Protein AF-A0A521RIY7-F1 (afdb_monomer)

Nearest PDB structures (foldseek):
  6xkw-assembly1_p  TM=9.172E-01  e=1.923E-13  Rhodobacter capsulatus SB 1003
  3mk7-assembly3_I  TM=8.767E-01  e=1.568E-10  Stutzerimonas stutzeri
  8smr-assembly1_G  TM=8.499E-01  e=2.476E-10  Pseudomonas aeruginosa
  8snh-assembly1_G  TM=8.842E-01  e=1.236E-08  Pseudomonas aeruginosa

Structure (mmCIF, N/CA/C/O backbone):
data_AF-A0A521RIY7-F1
#
_entry.id   AF-A0A521RIY7-F1
#
loop_
_atom_site.group_PDB
_atom_site.id
_atom_site.type_symbol
_atom_site.label_atom_id
_atom_site.label_alt_id
_atom_site.label_comp_id
_atom_site.label_asym_id
_atom_site.label_entity_id
_atom_site.label_seq_id
_atom_site.pdbx_PDB_ins_code
_atom_site.Cartn_x
_atom_site.Cartn_y
_atom_site.Cartn_z
_atom_site.occupancy
_atom_site.B_iso_or_equiv
_atom_site.auth_seq_id
_atom_site.auth_comp_id
_atom_site.auth_asym_id
_atom_site.auth_atom_id
_atom_site.pdbx_PDB_model_num
ATOM 1 N N . MET A 1 1 ? 18.247 13.411 33.455 1.00 39.56 1 MET A N 1
ATOM 2 C CA . MET A 1 1 ? 19.660 13.661 33.102 1.00 39.56 1 MET A CA 1
ATOM 3 C C . MET A 1 1 ? 19.674 14.095 31.647 1.00 39.56 1 MET A C 1
ATOM 5 O O . MET A 1 1 ? 19.693 13.247 30.772 1.00 39.56 1 MET A O 1
ATOM 9 N N . ASN A 1 2 ? 19.540 15.401 31.411 1.00 32.69 2 ASN A N 1
ATOM 10 C CA . ASN A 1 2 ? 19.497 16.008 30.080 1.00 32.69 2 ASN A CA 1
ATOM 11 C C . ASN A 1 2 ? 20.730 16.898 29.933 1.00 32.69 2 ASN A C 1
ATOM 13 O O . ASN A 1 2 ? 20.897 17.835 30.714 1.00 32.69 2 ASN A O 1
ATOM 17 N N . SER A 1 3 ? 21.575 16.606 28.950 1.00 38.56 3 SER A N 1
ATOM 18 C CA . SER A 1 3 ? 22.669 17.487 28.532 1.00 38.56 3 SER A CA 1
ATOM 19 C C . SER A 1 3 ? 22.175 18.404 27.408 1.00 38.56 3 SER A C 1
ATOM 21 O O . SER A 1 3 ? 21.634 17.886 26.430 1.00 38.56 3 SER A O 1
ATOM 23 N N . PRO A 1 4 ? 22.358 19.734 27.488 1.00 46.03 4 PRO A N 1
ATOM 24 C CA . PRO A 1 4 ? 22.095 20.627 26.370 1.00 46.03 4 PRO A CA 1
ATOM 25 C C . PRO A 1 4 ? 23.339 20.802 25.482 1.00 46.03 4 PRO A C 1
ATOM 27 O O . PRO A 1 4 ? 24.479 20.802 25.947 1.00 46.03 4 PRO A O 1
ATOM 30 N N . CYS A 1 5 ? 23.088 20.963 24.185 1.00 30.12 5 CYS A N 1
ATOM 31 C CA . CYS A 1 5 ? 24.062 21.285 23.142 1.00 30.12 5 CYS A CA 1
ATOM 32 C C . CYS A 1 5 ? 24.523 22.760 23.265 1.00 30.12 5 CYS A C 1
ATOM 34 O O . CYS A 1 5 ? 23.673 23.615 23.531 1.00 30.12 5 CYS A O 1
ATOM 36 N N . PRO A 1 6 ? 25.813 23.110 23.075 1.00 43.47 6 PRO A N 1
ATOM 37 C CA . PRO A 1 6 ? 26.276 24.487 23.228 1.00 43.47 6 PRO A CA 1
ATOM 38 C C . PRO A 1 6 ? 26.141 25.311 21.936 1.00 43.47 6 PRO A C 1
ATOM 40 O O . PRO A 1 6 ? 26.540 24.903 20.846 1.00 43.47 6 PRO A O 1
ATOM 43 N N . SER A 1 7 ? 25.616 26.524 22.096 1.00 35.25 7 SER A N 1
ATOM 44 C CA . SER A 1 7 ? 25.495 27.581 21.091 1.00 35.25 7 SER A CA 1
ATOM 45 C C . SER A 1 7 ? 26.841 28.245 20.755 1.00 35.25 7 SER A C 1
ATOM 47 O O . SER A 1 7 ? 27.652 28.538 21.631 1.00 35.25 7 SER A O 1
ATOM 49 N N . ARG A 1 8 ? 27.055 28.514 19.461 1.00 32.97 8 ARG A N 1
ATOM 50 C CA . ARG A 1 8 ? 28.270 29.103 18.873 1.00 32.97 8 ARG A CA 1
ATOM 51 C C . ARG A 1 8 ? 28.242 30.636 18.956 1.00 32.97 8 ARG A C 1
ATOM 53 O O . ARG A 1 8 ? 27.391 31.273 18.337 1.00 32.97 8 ARG A O 1
ATOM 60 N N . GLU A 1 9 ? 29.195 31.228 19.676 1.00 33.62 9 GLU A N 1
ATOM 61 C CA . GLU A 1 9 ? 29.393 32.682 19.736 1.00 33.62 9 GLU A CA 1
ATOM 62 C C . GLU A 1 9 ? 30.132 33.247 18.508 1.00 33.62 9 GLU A C 1
ATOM 64 O O . GLU A 1 9 ? 31.010 32.613 17.917 1.00 33.62 9 GLU A O 1
ATOM 69 N N . ARG A 1 10 ? 29.767 34.482 18.136 1.00 36.97 10 ARG A N 1
ATOM 70 C CA . ARG A 1 10 ? 30.367 35.291 17.064 1.00 36.97 10 ARG A CA 1
ATOM 71 C C . ARG A 1 10 ? 31.589 36.056 17.586 1.00 36.97 10 ARG A C 1
ATOM 73 O O . ARG A 1 10 ? 31.450 36.974 18.390 1.00 36.97 10 ARG A O 1
ATOM 80 N N . GLY A 1 11 ? 32.772 35.722 17.070 1.00 33.94 11 GLY A N 1
ATOM 81 C CA . GLY A 1 11 ? 34.033 36.416 17.347 1.00 33.94 11 GLY A CA 1
ATOM 82 C C . GLY A 1 11 ? 34.258 37.646 16.458 1.00 33.94 11 GLY A C 1
ATOM 83 O O . GLY A 1 11 ? 34.226 37.560 15.234 1.00 33.94 11 GLY A O 1
ATOM 84 N N . LYS A 1 12 ? 34.496 38.786 17.117 1.00 35.94 12 LYS A N 1
ATOM 85 C CA . LYS A 1 12 ? 34.888 40.106 16.591 1.00 35.94 12 LYS A CA 1
ATOM 86 C C . LYS A 1 12 ? 36.198 40.085 15.793 1.00 35.94 12 LYS A C 1
ATOM 88 O O . LYS A 1 12 ? 37.165 39.447 16.195 1.00 35.94 12 LYS A O 1
ATOM 93 N N . GLY A 1 13 ? 36.251 40.917 14.752 1.00 36.84 13 GLY A N 1
ATOM 94 C CA . GLY A 1 13 ? 37.473 41.271 14.032 1.00 36.84 13 GLY A CA 1
ATOM 95 C C . GLY A 1 13 ? 38.400 42.233 14.789 1.00 36.84 13 GLY A C 1
ATOM 96 O O . GLY A 1 13 ? 37.950 43.060 15.581 1.00 36.84 13 GLY A O 1
ATOM 97 N N . ARG A 1 14 ? 39.695 42.088 14.493 1.00 34.75 14 ARG A N 1
ATOM 98 C CA . ARG A 1 14 ? 40.878 42.974 14.614 1.00 34.75 14 ARG A CA 1
ATOM 99 C C . ARG A 1 14 ? 41.995 42.187 13.894 1.00 34.75 14 ARG A C 1
ATOM 101 O O . ARG A 1 14 ? 41.986 40.969 13.969 1.00 34.75 14 ARG A O 1
ATOM 108 N N . GLY A 1 15 ? 42.946 42.734 13.153 1.00 31.12 15 GLY A N 1
ATOM 109 C CA . GLY A 1 15 ? 43.456 44.085 13.001 1.00 31.12 15 GLY A CA 1
ATOM 110 C C . GLY A 1 15 ? 44.432 44.090 11.817 1.00 31.12 15 GLY A C 1
ATOM 111 O O . GLY A 1 15 ? 44.945 43.043 11.427 1.00 31.12 15 GLY A O 1
ATOM 112 N N . GLY A 1 16 ? 44.630 45.260 11.213 1.00 35.88 16 GLY A N 1
ATOM 113 C CA . GLY A 1 16 ? 45.563 45.442 10.108 1.00 35.88 16 GLY A CA 1
ATOM 114 C C . GLY A 1 16 ? 47.016 45.398 10.573 1.00 35.88 16 GLY A C 1
ATOM 115 O O . GLY A 1 16 ? 47.358 45.939 11.623 1.00 35.88 16 GLY A O 1
ATOM 116 N N . THR A 1 17 ? 47.866 44.798 9.748 1.00 37.84 17 THR A N 1
ATOM 117 C CA . THR A 1 17 ? 49.321 44.932 9.820 1.00 37.84 17 THR A CA 1
ATOM 118 C C . THR A 1 17 ? 49.821 45.651 8.576 1.00 37.84 17 THR A C 1
ATOM 120 O O . THR A 1 17 ? 49.470 45.317 7.445 1.00 37.84 17 THR A O 1
ATOM 123 N N . GLN A 1 18 ? 50.597 46.695 8.845 1.00 36.41 18 GLN A N 1
ATOM 124 C CA . GLN A 1 18 ? 51.244 47.607 7.914 1.00 36.41 18 GLN A CA 1
ATOM 125 C C . GLN A 1 18 ? 52.291 46.866 7.070 1.00 36.41 18 GLN A C 1
ATOM 127 O O . GLN A 1 18 ? 53.067 46.078 7.603 1.00 36.41 18 GLN A O 1
ATOM 132 N N . PHE A 1 19 ? 52.326 47.146 5.766 1.00 36.53 19 PHE A N 1
ATOM 133 C CA . PHE A 1 19 ? 53.402 46.721 4.870 1.00 36.53 19 PHE A CA 1
ATOM 134 C C . PHE A 1 19 ? 54.568 47.714 4.973 1.00 36.53 19 PHE A C 1
ATOM 136 O O . PHE A 1 19 ? 54.406 48.900 4.684 1.00 36.53 19 PHE A O 1
ATOM 143 N N . THR A 1 20 ? 55.734 47.233 5.403 1.00 43.22 20 THR A N 1
ATOM 144 C CA . THR A 1 20 ? 57.003 47.970 5.393 1.00 43.22 20 THR A CA 1
ATOM 145 C C . THR A 1 20 ? 57.684 47.871 4.023 1.00 43.22 20 THR A C 1
ATOM 147 O O . THR A 1 20 ? 57.450 46.953 3.242 1.00 43.22 20 THR A O 1
ATOM 150 N N . SER A 1 21 ? 58.514 48.866 3.717 1.00 45.06 21 SER A N 1
ATOM 151 C CA . SER A 1 21 ? 59.025 49.267 2.398 1.00 45.06 21 SER A CA 1
ATOM 152 C C . SER A 1 21 ? 60.101 48.370 1.757 1.00 45.06 21 SER A C 1
ATOM 154 O O . SER A 1 21 ? 60.998 48.881 1.091 1.00 45.06 21 SER A O 1
ATOM 156 N N . GLU A 1 22 ? 60.028 47.050 1.914 1.00 42.72 22 GLU A N 1
ATOM 157 C CA . GLU A 1 22 ? 60.959 46.098 1.268 1.00 42.72 22 GLU A CA 1
ATOM 158 C C . GLU A 1 22 ? 60.359 45.400 0.031 1.00 42.72 22 GLU A C 1
ATOM 160 O O . GLU A 1 22 ? 60.950 44.487 -0.537 1.00 42.72 22 GLU A O 1
ATOM 1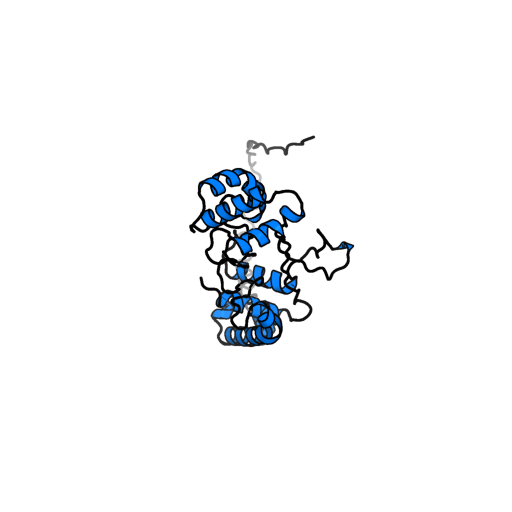65 N N . ASP A 1 23 ? 59.201 45.865 -0.445 1.00 48.09 23 ASP A N 1
ATOM 166 C CA . ASP A 1 23 ? 58.383 45.191 -1.465 1.00 48.09 23 ASP A CA 1
ATOM 167 C C . ASP A 1 23 ? 58.512 45.809 -2.878 1.00 48.09 23 ASP A C 1
ATOM 169 O O . ASP A 1 23 ? 57.539 45.956 -3.621 1.00 48.09 23 ASP A O 1
ATOM 173 N N . MET A 1 24 ? 59.718 46.256 -3.259 1.00 46.06 24 MET A N 1
ATOM 174 C CA . MET A 1 24 ? 59.908 47.042 -4.495 1.00 46.06 24 MET A CA 1
ATOM 175 C C . MET A 1 24 ? 61.016 46.573 -5.450 1.00 46.06 24 MET A C 1
ATOM 177 O O . MET A 1 24 ? 61.196 47.173 -6.511 1.00 46.06 24 MET A O 1
ATOM 181 N N . THR A 1 25 ? 61.699 45.463 -5.162 1.00 46.16 25 THR A N 1
ATOM 182 C CA . THR A 1 25 ? 62.784 44.918 -6.013 1.00 46.16 25 THR A CA 1
ATOM 183 C C . THR A 1 25 ? 62.486 43.558 -6.654 1.00 46.16 25 THR A C 1
ATOM 185 O O . THR A 1 25 ? 63.254 43.117 -7.503 1.00 46.16 25 THR A O 1
ATOM 188 N N . MET A 1 26 ? 61.337 42.933 -6.370 1.00 41.38 26 MET A N 1
ATOM 189 C CA . MET A 1 26 ? 60.912 41.654 -6.980 1.00 41.38 26 MET A CA 1
ATOM 190 C C . MET A 1 26 ? 59.769 41.784 -8.004 1.00 41.38 26 MET A C 1
ATOM 192 O O . MET A 1 26 ? 59.292 40.791 -8.544 1.00 41.38 26 MET A O 1
ATOM 196 N N . ARG A 1 27 ? 59.340 43.010 -8.335 1.00 44.25 27 ARG A N 1
ATOM 197 C CA . ARG A 1 27 ? 58.264 43.273 -9.318 1.00 44.25 27 ARG A CA 1
ATOM 198 C C . ARG A 1 27 ? 58.743 43.607 -10.737 1.00 44.25 27 ARG A C 1
ATOM 200 O O . ARG A 1 27 ? 57.914 43.815 -11.616 1.00 44.25 27 ARG A O 1
ATOM 207 N N . ARG A 1 28 ? 60.058 43.660 -10.986 1.00 44.91 28 ARG A N 1
ATOM 208 C CA . ARG A 1 28 ? 60.633 44.046 -12.296 1.00 44.91 28 ARG A CA 1
ATOM 209 C C . ARG A 1 28 ? 61.329 42.926 -13.078 1.00 44.91 28 ARG A C 1
ATOM 211 O O . ARG A 1 28 ? 61.808 43.187 -14.173 1.00 44.91 28 ARG A O 1
ATOM 218 N N . LEU A 1 29 ? 61.338 41.693 -12.570 1.00 37.97 29 LEU A N 1
ATOM 219 C CA . LEU A 1 29 ? 61.905 40.527 -13.273 1.00 37.97 29 LEU A CA 1
ATOM 220 C C . LEU A 1 29 ? 60.850 39.545 -13.817 1.00 37.97 29 LEU A C 1
ATOM 222 O O . LEU A 1 29 ? 61.207 38.569 -14.464 1.00 37.97 29 LEU A O 1
ATOM 226 N N . TYR A 1 30 ? 59.557 39.826 -13.627 1.00 39.50 30 TYR A N 1
ATOM 227 C CA . TYR A 1 30 ? 58.447 38.960 -14.059 1.00 39.50 30 TYR A CA 1
ATOM 228 C C . TYR A 1 30 ? 57.669 39.483 -15.282 1.00 39.50 30 TYR A C 1
ATOM 230 O O . TYR A 1 30 ? 56.548 39.051 -15.529 1.00 39.50 30 TYR A O 1
ATOM 238 N N . THR A 1 31 ? 58.231 40.413 -16.062 1.00 45.38 31 THR A N 1
ATOM 239 C CA . THR A 1 31 ? 57.510 41.075 -17.172 1.00 45.38 31 THR A CA 1
ATOM 240 C C . THR A 1 31 ? 58.032 40.786 -18.580 1.00 45.38 31 THR A C 1
ATOM 242 O O . THR A 1 31 ? 57.536 41.394 -19.524 1.00 45.38 31 THR A O 1
ATOM 245 N N . THR A 1 32 ? 58.974 39.855 -18.783 1.00 47.00 32 THR A N 1
ATOM 246 C CA . THR A 1 32 ? 59.519 39.602 -20.139 1.00 47.00 32 THR A CA 1
ATOM 247 C C . THR A 1 32 ? 59.805 38.149 -20.521 1.00 47.00 32 THR A C 1
ATOM 249 O O . THR A 1 32 ? 60.324 37.930 -21.612 1.00 47.00 32 THR A O 1
ATOM 252 N N . LEU A 1 33 ? 59.411 37.139 -19.739 1.00 48.16 33 LEU A N 1
ATOM 253 C CA . LEU A 1 33 ? 59.556 35.738 -20.156 1.00 48.16 33 LEU A CA 1
ATOM 254 C C . LEU A 1 33 ? 58.228 34.976 -20.029 1.00 48.16 33 LEU A C 1
ATOM 256 O O . LEU A 1 33 ? 57.629 34.933 -18.962 1.00 48.16 33 LEU A O 1
ATOM 260 N N . ASN A 1 34 ? 57.826 34.337 -21.133 1.00 48.31 34 ASN A N 1
ATOM 261 C CA . ASN A 1 34 ? 56.770 33.318 -21.271 1.00 48.31 34 ASN A CA 1
ATOM 262 C C . ASN A 1 34 ? 55.347 33.723 -21.700 1.00 48.31 34 ASN A C 1
ATOM 264 O O . ASN A 1 34 ? 54.405 32.966 -21.484 1.00 48.31 34 ASN A O 1
ATOM 268 N N . ALA A 1 35 ? 55.194 34.774 -22.511 1.00 50.03 35 ALA A N 1
ATOM 269 C CA . ALA A 1 35 ? 53.989 34.944 -23.346 1.00 50.03 35 ALA A CA 1
ATOM 270 C C . ALA A 1 35 ? 53.921 33.981 -24.564 1.00 50.03 35 ALA A C 1
ATOM 272 O O . ALA A 1 35 ? 52.982 34.042 -25.351 1.00 50.03 35 ALA A O 1
ATOM 273 N N . ARG A 1 36 ? 54.903 33.082 -24.744 1.00 48.97 36 ARG A N 1
ATOM 274 C CA . ARG A 1 36 ? 54.939 32.093 -25.844 1.00 48.97 36 ARG A CA 1
ATOM 275 C C . ARG A 1 36 ? 54.827 30.627 -25.415 1.00 48.97 36 ARG A C 1
ATOM 277 O O . ARG A 1 36 ? 54.714 29.774 -26.284 1.00 48.97 36 ARG A O 1
ATOM 284 N N . PHE A 1 37 ? 54.786 30.331 -24.114 1.00 46.28 37 PHE A N 1
ATOM 285 C CA . PHE A 1 37 ? 54.629 28.955 -23.614 1.00 46.28 37 PHE A CA 1
ATOM 286 C C . PHE A 1 37 ? 53.247 28.650 -23.018 1.00 46.28 37 PHE A C 1
ATOM 288 O O . PHE A 1 37 ? 52.923 27.484 -22.825 1.00 46.28 37 PHE A O 1
ATOM 295 N N . LEU A 1 38 ? 52.391 29.655 -22.797 1.00 46.28 38 LEU A N 1
ATOM 296 C CA . LEU A 1 38 ? 51.042 29.435 -22.254 1.00 46.28 38 LEU A CA 1
ATOM 297 C C . LEU A 1 38 ? 49.964 29.099 -23.302 1.00 46.28 38 LEU A C 1
ATOM 299 O O . LEU A 1 38 ? 48.852 28.751 -22.925 1.00 46.28 38 LEU A O 1
ATOM 303 N N . CYS A 1 39 ? 50.268 29.169 -24.603 1.00 43.84 39 CYS A N 1
ATOM 304 C CA . CYS A 1 39 ? 49.273 28.932 -25.661 1.00 43.84 39 CYS A CA 1
ATOM 305 C C . CYS A 1 39 ? 49.310 27.509 -26.257 1.00 43.84 39 CYS A C 1
ATOM 307 O O . CYS A 1 39 ? 48.475 27.172 -27.088 1.00 43.84 39 CYS A O 1
ATOM 309 N N . ALA A 1 40 ? 50.257 26.657 -25.848 1.00 43.22 40 ALA A N 1
ATOM 310 C CA . ALA A 1 40 ? 50.418 25.312 -26.416 1.00 43.22 40 ALA A CA 1
ATOM 311 C C . ALA A 1 40 ? 49.828 24.180 -25.551 1.00 43.22 40 ALA A C 1
ATOM 313 O O . ALA A 1 40 ? 49.735 23.051 -26.021 1.00 43.22 40 ALA A O 1
ATOM 314 N N . CYS A 1 41 ? 49.392 24.463 -24.317 1.00 44.66 41 CYS A N 1
ATOM 315 C CA . CYS A 1 41 ? 48.829 23.438 -23.425 1.00 44.66 41 CYS A CA 1
ATOM 316 C C . CYS A 1 41 ? 47.291 23.412 -23.391 1.00 44.66 41 CYS A C 1
ATOM 318 O O . CYS A 1 41 ? 46.725 22.401 -22.990 1.00 44.66 41 CYS A O 1
ATOM 320 N N . LEU A 1 42 ? 46.600 24.471 -23.841 1.00 44.69 42 LEU A N 1
ATOM 321 C CA . LEU A 1 42 ? 45.127 24.487 -23.882 1.00 44.69 42 LEU A CA 1
ATOM 322 C C . LEU A 1 42 ? 44.528 23.791 -25.116 1.00 44.69 42 LEU A C 1
ATOM 324 O O . LEU A 1 42 ? 43.337 23.503 -25.126 1.00 44.69 42 LEU A O 1
ATOM 328 N N . SER A 1 43 ? 45.335 23.478 -26.131 1.00 48.72 43 SER A N 1
ATOM 329 C CA . SER A 1 43 ? 44.847 22.869 -27.378 1.00 48.72 43 SER A CA 1
ATOM 330 C C . SER A 1 43 ? 44.972 21.343 -27.408 1.00 48.72 43 SER A C 1
ATOM 332 O O . SER A 1 43 ? 44.367 20.705 -28.263 1.00 48.72 43 SER A O 1
ATOM 334 N N . LEU A 1 44 ? 45.746 20.742 -26.494 1.00 46.03 44 LEU A N 1
ATOM 335 C CA . LEU A 1 44 ? 46.003 19.294 -26.494 1.00 46.03 44 LEU A CA 1
ATOM 336 C C . LEU A 1 44 ? 45.108 18.508 -25.520 1.00 46.03 44 LEU A C 1
ATOM 338 O O . LEU A 1 44 ? 44.998 17.293 -25.642 1.00 46.03 44 LEU A O 1
ATOM 342 N N . ALA A 1 45 ? 44.412 19.184 -24.599 1.00 47.09 45 ALA A N 1
ATOM 343 C CA . ALA A 1 45 ? 43.457 18.542 -23.691 1.00 47.09 45 ALA A CA 1
ATOM 344 C C . ALA A 1 45 ? 42.120 18.162 -24.369 1.00 47.09 45 ALA A C 1
ATOM 346 O O . ALA A 1 45 ? 41.395 17.324 -23.845 1.00 47.09 45 ALA A O 1
ATOM 347 N N . CYS A 1 46 ? 41.811 18.721 -25.549 1.00 46.44 46 CYS A N 1
ATOM 348 C CA . CYS A 1 46 ? 40.620 18.370 -26.342 1.00 46.44 46 CYS A CA 1
ATOM 349 C C . CYS A 1 46 ? 40.841 17.222 -27.347 1.00 46.44 46 CYS A C 1
ATOM 351 O O . CYS A 1 46 ? 39.911 16.871 -28.066 1.00 46.44 46 CYS A O 1
ATOM 353 N N . LEU A 1 47 ? 42.053 16.658 -27.435 1.00 50.91 47 LEU A N 1
ATOM 354 C CA . LEU A 1 47 ? 42.391 15.570 -28.370 1.00 50.91 47 LEU A CA 1
ATOM 355 C C . LEU A 1 47 ? 42.581 14.214 -27.686 1.00 50.91 47 LEU A C 1
ATOM 357 O O . LEU A 1 47 ? 42.887 13.228 -28.356 1.00 50.91 47 LEU A O 1
ATOM 361 N N . LEU A 1 48 ? 42.370 14.135 -26.371 1.00 52.66 48 LEU A N 1
ATOM 362 C CA . LEU A 1 48 ? 42.078 12.842 -25.774 1.00 52.66 48 LEU A CA 1
ATOM 363 C C . LEU A 1 48 ? 40.745 12.392 -26.377 1.00 52.66 48 LEU A C 1
ATOM 365 O O . LEU A 1 48 ? 39.787 13.169 -26.306 1.00 52.66 48 LEU A O 1
ATOM 369 N N . PRO A 1 49 ? 40.649 11.193 -26.986 1.00 47.75 49 PRO A N 1
ATOM 370 C CA . PRO A 1 49 ? 39.341 10.637 -27.253 1.00 47.75 49 PRO A CA 1
ATOM 371 C C . PRO A 1 49 ? 38.642 10.651 -25.901 1.00 47.75 49 PRO A C 1
ATOM 373 O O . PRO A 1 49 ? 39.112 10.021 -24.951 1.00 47.75 49 PRO A O 1
ATOM 376 N N . GLN A 1 50 ? 37.559 11.424 -25.789 1.00 54.66 50 GLN A N 1
ATOM 377 C CA . GLN A 1 50 ? 36.552 11.093 -24.803 1.00 54.66 50 GLN A CA 1
ATOM 378 C C . GLN A 1 50 ? 36.300 9.623 -25.083 1.00 54.66 50 GLN A C 1
ATOM 380 O O . GLN A 1 50 ? 35.867 9.274 -26.184 1.00 54.66 50 GLN A O 1
ATOM 385 N N . SER A 1 51 ? 36.713 8.751 -24.170 1.00 49.12 51 SER A N 1
ATOM 386 C CA . SER A 1 51 ? 36.216 7.397 -24.156 1.00 49.12 51 SER A CA 1
ATOM 387 C C . SER A 1 51 ? 34.715 7.584 -24.038 1.00 49.12 51 SER A C 1
ATOM 389 O O . SER A 1 51 ? 34.187 7.816 -22.954 1.00 49.12 51 SER A O 1
ATOM 391 N N . ALA A 1 52 ? 34.045 7.614 -25.189 1.00 52.38 52 ALA A N 1
ATOM 392 C CA . ALA A 1 52 ? 32.637 7.367 -25.283 1.00 52.38 52 ALA A CA 1
ATOM 393 C C . ALA A 1 52 ? 32.521 5.997 -24.635 1.00 52.38 52 ALA A C 1
ATOM 395 O O . ALA A 1 52 ? 32.885 4.990 -25.241 1.00 52.38 52 ALA A O 1
ATOM 396 N N . TYR A 1 53 ? 32.159 5.972 -23.351 1.00 57.88 53 TYR A N 1
ATOM 397 C CA . TYR A 1 53 ? 31.554 4.793 -22.774 1.00 57.88 53 TYR A CA 1
ATOM 398 C C . TYR A 1 53 ? 30.469 4.446 -23.781 1.00 57.88 53 TYR A C 1
ATOM 400 O O . TYR A 1 53 ? 29.559 5.252 -23.988 1.00 57.88 53 TYR A O 1
ATOM 408 N N . ALA A 1 54 ? 30.684 3.373 -24.547 1.00 59.25 54 ALA A N 1
ATOM 409 C CA . ALA A 1 54 ? 29.730 2.957 -25.553 1.00 59.25 54 ALA A CA 1
ATOM 410 C C . ALA A 1 54 ? 28.393 2.878 -24.823 1.00 59.25 54 ALA A C 1
ATOM 412 O O . ALA A 1 54 ? 28.311 2.209 -23.792 1.00 59.25 54 ALA A O 1
ATOM 413 N N . ALA A 1 55 ? 27.414 3.670 -25.266 1.00 69.38 55 ALA A N 1
ATOM 414 C CA . ALA A 1 55 ? 26.110 3.672 -24.630 1.00 69.38 55 ALA A CA 1
ATOM 415 C C . ALA A 1 55 ? 25.613 2.227 -24.653 1.00 69.38 55 ALA A C 1
ATOM 417 O O . ALA A 1 55 ? 25.561 1.626 -25.729 1.00 69.38 55 ALA A O 1
ATOM 418 N N . ASP A 1 56 ? 25.352 1.663 -23.474 1.00 78.06 56 ASP A N 1
ATOM 419 C CA . ASP A 1 56 ? 24.897 0.284 -23.370 1.00 78.06 56 ASP A CA 1
ATOM 420 C C . ASP A 1 56 ? 23.629 0.130 -24.215 1.00 78.06 56 ASP A C 1
ATOM 422 O O . ASP A 1 56 ? 22.713 0.951 -24.114 1.00 78.06 56 ASP A O 1
ATOM 426 N N . THR A 1 57 ? 23.608 -0.857 -25.110 1.00 87.38 57 THR A N 1
ATOM 427 C CA . THR A 1 57 ? 22.465 -1.118 -25.988 1.00 87.38 57 THR A CA 1
ATOM 428 C C . THR A 1 57 ? 21.450 -2.056 -25.348 1.00 87.38 57 THR A C 1
ATOM 430 O O . THR A 1 57 ? 20.332 -2.151 -25.853 1.00 87.38 57 THR A O 1
ATOM 433 N N . ASP A 1 58 ? 21.814 -2.746 -24.266 1.00 93.62 58 ASP A N 1
ATOM 434 C CA . ASP A 1 58 ? 20.929 -3.660 -23.558 1.00 93.62 58 ASP A CA 1
ATOM 435 C C . ASP A 1 58 ? 19.833 -2.867 -22.819 1.00 93.62 58 ASP A C 1
ATOM 437 O O . ASP A 1 58 ? 20.134 -2.096 -21.898 1.00 93.62 58 ASP A O 1
ATOM 441 N N . PRO A 1 59 ? 18.546 -3.025 -23.183 1.00 94.62 59 PRO A N 1
ATOM 442 C CA . PRO A 1 59 ? 17.460 -2.320 -22.512 1.00 94.62 59 PRO A CA 1
ATOM 443 C C . PRO A 1 59 ? 17.387 -2.624 -21.006 1.00 94.62 59 PRO A C 1
ATOM 445 O O . PRO A 1 59 ? 17.004 -1.733 -20.245 1.00 94.62 59 PRO A O 1
ATOM 448 N N . ALA A 1 60 ? 17.815 -3.812 -20.561 1.00 95.19 60 ALA A N 1
ATOM 449 C CA . ALA A 1 60 ? 17.843 -4.176 -19.147 1.00 95.19 60 ALA A CA 1
ATOM 450 C C . ALA A 1 60 ? 18.872 -3.351 -18.359 1.00 95.19 60 ALA A C 1
ATOM 452 O O . ALA A 1 60 ? 18.603 -2.935 -17.236 1.00 95.19 60 ALA A O 1
ATOM 453 N N . VAL A 1 61 ? 20.027 -3.028 -18.946 1.00 95.44 61 VAL A N 1
ATOM 454 C CA . VAL A 1 61 ? 21.014 -2.149 -18.293 1.00 95.44 61 VAL A CA 1
ATOM 455 C C . VAL A 1 61 ? 20.596 -0.684 -18.397 1.00 95.44 61 VAL A C 1
ATOM 457 O O . VAL A 1 61 ? 20.744 0.093 -17.449 1.00 95.44 61 VAL A O 1
ATOM 460 N N . ARG A 1 62 ? 20.031 -0.285 -19.538 1.00 95.94 62 ARG A N 1
ATOM 461 C CA . ARG A 1 62 ? 19.570 1.089 -19.761 1.00 95.94 62 ARG A CA 1
ATOM 462 C C . ARG A 1 62 ? 18.445 1.484 -18.804 1.00 95.94 62 ARG A C 1
ATOM 464 O O . ARG A 1 62 ? 18.493 2.588 -18.266 1.00 95.94 62 ARG A O 1
ATOM 471 N N . VAL A 1 63 ? 17.472 0.600 -18.544 1.00 96.56 63 VAL A N 1
ATOM 472 C CA . VAL A 1 63 ? 16.341 0.904 -17.644 1.00 96.56 63 VAL A CA 1
ATOM 473 C C . VAL A 1 63 ? 16.799 1.162 -16.206 1.00 96.56 63 VAL A C 1
ATOM 475 O O . VAL A 1 63 ? 16.233 2.013 -15.523 1.00 96.56 63 VAL A O 1
ATOM 478 N N . LEU A 1 64 ? 17.859 0.483 -15.755 1.00 95.88 64 LEU A N 1
ATOM 479 C CA . LEU A 1 64 ? 18.410 0.649 -14.407 1.00 95.88 64 LEU A CA 1
ATOM 480 C C . LEU A 1 64 ? 18.998 2.045 -14.178 1.00 95.88 64 LEU A C 1
ATOM 482 O O . LEU A 1 64 ? 18.989 2.538 -13.053 1.00 95.88 64 LEU A O 1
ATOM 486 N N . ASN A 1 65 ? 19.486 2.679 -15.244 1.00 94.12 65 ASN A N 1
ATOM 487 C CA . ASN A 1 65 ? 20.160 3.974 -15.191 1.00 94.12 65 ASN A CA 1
ATOM 488 C C . ASN A 1 65 ? 19.267 5.144 -15.637 1.00 94.12 65 ASN A C 1
ATOM 490 O O . ASN A 1 65 ? 19.685 6.299 -15.559 1.00 94.12 65 ASN A O 1
ATOM 494 N N . ALA A 1 66 ? 18.055 4.866 -16.121 1.00 95.62 66 ALA A N 1
ATOM 495 C CA . ALA A 1 66 ? 17.142 5.871 -16.647 1.00 95.62 66 ALA A CA 1
ATOM 496 C C . ALA A 1 66 ? 16.154 6.372 -15.578 1.00 95.62 66 ALA A C 1
ATOM 498 O O . ALA A 1 66 ? 15.665 5.610 -14.736 1.00 95.62 66 ALA A O 1
ATOM 499 N N . SER A 1 67 ? 15.826 7.667 -15.629 1.00 95.31 67 SER A N 1
ATOM 500 C CA . SER A 1 67 ? 14.708 8.213 -14.853 1.00 95.31 67 SER A CA 1
ATOM 501 C C . SER A 1 67 ? 13.368 7.758 -15.454 1.00 95.31 67 SER A C 1
ATOM 503 O O . SER A 1 67 ? 13.324 7.400 -16.636 1.00 95.31 67 SER A O 1
ATOM 505 N N . PRO A 1 68 ? 12.261 7.790 -14.691 1.00 94.06 68 PRO A N 1
ATOM 506 C CA . PRO A 1 68 ? 10.935 7.484 -15.228 1.00 94.06 68 PRO A CA 1
ATOM 507 C C . PRO A 1 68 ? 10.578 8.327 -16.462 1.00 94.06 68 PRO A C 1
ATOM 509 O O . PRO A 1 68 ? 10.033 7.808 -17.431 1.00 94.06 68 PRO A O 1
ATOM 512 N N . GLU A 1 69 ? 10.961 9.605 -16.477 1.00 93.06 69 GLU A N 1
ATOM 513 C CA . GLU A 1 69 ? 10.737 10.512 -17.606 1.00 93.06 69 GLU A CA 1
ATOM 514 C C . GLU A 1 69 ? 11.581 10.123 -18.823 1.00 93.06 69 GLU A C 1
ATOM 516 O O . GLU A 1 69 ? 11.083 10.134 -19.948 1.00 93.06 69 GLU A O 1
ATOM 521 N N . ALA A 1 70 ? 12.847 9.745 -18.614 1.00 95.81 70 ALA A N 1
ATOM 522 C CA . ALA A 1 70 ? 13.719 9.283 -19.691 1.00 95.81 70 ALA A CA 1
ATOM 523 C C . ALA A 1 70 ? 13.219 7.965 -20.304 1.00 95.81 70 ALA A C 1
ATOM 525 O O . ALA A 1 70 ? 13.282 7.794 -21.519 1.00 95.81 70 ALA A O 1
ATOM 526 N N . ILE A 1 71 ? 12.681 7.060 -19.479 1.00 96.44 71 ILE A N 1
ATOM 527 C CA . ILE A 1 71 ? 12.028 5.827 -19.939 1.00 96.44 71 ILE A CA 1
ATOM 528 C C . ILE A 1 71 ? 10.787 6.163 -20.770 1.00 96.44 71 ILE A C 1
ATOM 530 O O . ILE A 1 71 ? 10.614 5.607 -21.849 1.00 96.44 71 ILE A O 1
ATOM 534 N N . ALA A 1 72 ? 9.940 7.083 -20.300 1.00 93.69 72 ALA A N 1
ATOM 535 C CA . ALA A 1 72 ? 8.731 7.489 -21.017 1.00 93.69 72 ALA A CA 1
ATOM 536 C C . ALA A 1 72 ? 9.036 8.181 -22.361 1.00 93.69 72 ALA A C 1
ATOM 538 O O . ALA A 1 72 ? 8.273 8.040 -23.315 1.00 93.69 72 ALA A O 1
ATOM 539 N N . ALA A 1 73 ? 10.152 8.910 -22.448 1.00 95.94 73 ALA A N 1
ATOM 540 C CA . ALA A 1 73 ? 10.586 9.603 -23.660 1.00 95.94 73 ALA A CA 1
ATOM 541 C C . ALA A 1 73 ? 11.259 8.688 -24.703 1.00 95.94 73 ALA A C 1
ATOM 543 O O . ALA A 1 73 ? 11.419 9.101 -25.853 1.00 95.94 73 ALA A O 1
ATOM 544 N N . ASP A 1 74 ? 11.652 7.465 -24.333 1.00 96.50 74 ASP A N 1
ATOM 545 C CA . ASP A 1 74 ? 12.279 6.487 -25.225 1.00 96.50 74 ASP A CA 1
ATOM 546 C C . ASP A 1 74 ? 11.305 5.331 -25.533 1.00 96.50 74 ASP A C 1
ATOM 548 O O . ASP A 1 74 ? 11.093 4.461 -24.683 1.00 96.50 74 ASP A O 1
ATOM 552 N N . PRO A 1 75 ? 10.747 5.248 -26.758 1.00 96.31 75 PRO A N 1
ATOM 553 C CA . PRO A 1 75 ? 9.793 4.201 -27.123 1.00 96.31 75 PRO A CA 1
ATOM 554 C C . PRO A 1 75 ? 10.320 2.770 -26.955 1.00 96.31 75 PRO A C 1
ATOM 556 O O . PRO A 1 75 ? 9.538 1.863 -26.669 1.00 96.31 75 PRO A O 1
ATOM 559 N N . ALA A 1 76 ? 11.627 2.547 -27.125 1.00 95.62 76 ALA A N 1
ATOM 560 C CA . ALA A 1 76 ? 12.217 1.225 -26.953 1.00 95.62 76 ALA A CA 1
ATOM 561 C C . ALA A 1 76 ? 12.272 0.835 -25.468 1.00 95.62 76 ALA A C 1
ATOM 563 O O . ALA A 1 76 ? 11.933 -0.298 -25.124 1.00 95.62 76 ALA A O 1
ATOM 564 N N . LEU A 1 77 ? 12.635 1.770 -24.581 1.00 97.00 77 LEU A N 1
ATOM 565 C CA . LEU A 1 77 ? 12.620 1.524 -23.133 1.00 97.00 77 LEU A CA 1
ATOM 566 C C . LEU A 1 77 ? 11.197 1.414 -22.586 1.00 97.00 77 LEU A C 1
ATOM 568 O O . LEU A 1 77 ? 10.932 0.520 -21.787 1.00 97.00 77 LEU A O 1
ATOM 572 N N . ALA A 1 78 ? 10.272 2.257 -23.046 1.00 97.25 78 ALA A N 1
ATOM 573 C CA . ALA A 1 78 ? 8.862 2.158 -22.680 1.00 97.25 78 ALA A CA 1
ATOM 574 C C . ALA A 1 78 ? 8.264 0.799 -23.089 1.00 97.25 78 ALA A C 1
ATOM 576 O O . ALA A 1 78 ? 7.559 0.169 -22.299 1.00 97.25 78 ALA A O 1
ATOM 577 N N . GLY A 1 79 ? 8.591 0.313 -24.294 1.00 97.88 79 GLY A N 1
ATOM 578 C CA . GLY A 1 79 ? 8.190 -1.013 -24.767 1.00 97.88 79 GLY A CA 1
ATOM 579 C C . GLY A 1 79 ? 8.771 -2.149 -23.923 1.00 97.88 79 GLY A C 1
ATOM 580 O O . GLY A 1 79 ? 8.028 -3.038 -23.507 1.00 97.88 79 GLY A O 1
ATOM 581 N N . PHE A 1 80 ? 10.071 -2.089 -23.611 1.00 97.75 80 PHE A N 1
ATOM 582 C CA . PHE A 1 80 ? 10.732 -3.058 -22.731 1.00 97.75 80 PHE A CA 1
ATOM 583 C C . PHE A 1 80 ? 10.100 -3.094 -21.335 1.00 97.75 80 PHE A C 1
ATOM 585 O O . PHE A 1 80 ? 9.790 -4.172 -20.826 1.00 97.75 80 PHE A O 1
ATOM 592 N N . VAL A 1 81 ? 9.872 -1.924 -20.730 1.00 98.25 81 VAL A N 1
ATOM 593 C CA . VAL A 1 81 ? 9.244 -1.805 -19.410 1.00 98.25 81 VAL A CA 1
ATOM 594 C C . VAL A 1 81 ? 7.855 -2.421 -19.413 1.00 98.25 81 VAL A C 1
ATOM 596 O O . VAL A 1 81 ? 7.569 -3.249 -18.554 1.00 98.25 81 VAL A O 1
ATOM 599 N N . LYS A 1 82 ? 7.019 -2.066 -20.393 1.00 97.62 82 LYS A N 1
ATOM 600 C CA . LYS A 1 82 ? 5.662 -2.600 -20.507 1.00 97.62 82 LYS A CA 1
ATOM 601 C C . LYS A 1 82 ? 5.668 -4.126 -20.620 1.00 97.62 82 LYS A C 1
ATOM 603 O O . LYS A 1 82 ? 5.029 -4.791 -19.816 1.00 97.62 82 LYS A O 1
ATOM 608 N N . GLN A 1 83 ? 6.428 -4.677 -21.567 1.00 98.12 83 GLN A N 1
ATOM 609 C CA . GLN A 1 83 ? 6.464 -6.122 -21.805 1.00 98.12 83 GLN A CA 1
ATOM 610 C C . GLN A 1 83 ? 6.968 -6.900 -20.581 1.00 98.12 83 GLN A C 1
ATOM 612 O O . GLN A 1 83 ? 6.389 -7.919 -20.207 1.00 98.12 83 GLN A O 1
ATOM 617 N N . THR A 1 84 ? 8.040 -6.413 -19.954 1.00 98.19 84 THR A N 1
ATOM 618 C CA . THR A 1 84 ? 8.640 -7.058 -18.779 1.00 98.19 84 THR A CA 1
ATOM 619 C C . THR A 1 84 ? 7.689 -7.010 -17.584 1.00 98.19 84 THR A C 1
ATOM 621 O O . THR A 1 84 ? 7.497 -8.017 -16.902 1.00 98.19 84 THR A O 1
ATOM 624 N N . ALA A 1 85 ? 7.058 -5.856 -17.348 1.00 97.25 85 ALA A N 1
ATOM 625 C CA . ALA A 1 85 ? 6.115 -5.678 -16.254 1.00 97.25 85 ALA A CA 1
ATOM 626 C C . ALA A 1 85 ? 4.853 -6.531 -16.431 1.00 97.25 85 ALA A C 1
ATOM 628 O O . ALA A 1 85 ? 4.456 -7.204 -15.487 1.00 97.25 85 ALA A O 1
ATOM 629 N N . GLU A 1 86 ? 4.250 -6.560 -17.622 1.00 96.94 86 GLU A N 1
ATOM 630 C CA . GLU A 1 86 ? 3.035 -7.344 -17.892 1.00 96.94 86 GLU A CA 1
ATOM 631 C C . GLU A 1 86 ? 3.260 -8.851 -17.677 1.00 96.94 86 GLU A C 1
ATOM 633 O O . GLU A 1 86 ? 2.415 -9.517 -17.073 1.00 96.94 86 GLU A O 1
ATOM 638 N N . SER A 1 87 ? 4.420 -9.383 -18.090 1.00 97.12 87 SER A N 1
ATOM 639 C CA . SER A 1 87 ? 4.784 -10.785 -17.822 1.00 97.12 87 SER A CA 1
ATOM 640 C C . SER A 1 87 ? 4.857 -11.052 -16.320 1.00 97.12 87 SER A C 1
ATOM 642 O O . SER A 1 87 ? 4.200 -11.960 -15.808 1.00 97.12 87 SER A O 1
ATOM 644 N N . ALA A 1 88 ? 5.595 -10.211 -15.589 1.00 96.62 88 ALA A N 1
ATOM 645 C CA . ALA A 1 88 ? 5.770 -10.383 -14.154 1.00 96.62 88 ALA A CA 1
ATOM 646 C C . ALA A 1 88 ? 4.453 -10.197 -13.374 1.00 96.62 88 ALA A C 1
ATOM 648 O O . ALA A 1 88 ? 4.179 -10.954 -12.441 1.00 96.62 88 ALA A O 1
ATOM 649 N N . ILE A 1 89 ? 3.593 -9.256 -13.782 1.00 96.75 89 ILE A N 1
ATOM 650 C CA . ILE A 1 89 ? 2.255 -9.066 -13.202 1.00 96.75 89 ILE A CA 1
ATOM 651 C C . ILE A 1 89 ? 1.421 -10.332 -13.375 1.00 96.75 89 ILE A C 1
ATOM 653 O O . ILE A 1 89 ? 0.863 -10.835 -12.397 1.00 96.75 89 ILE A O 1
ATOM 657 N N . SER A 1 90 ? 1.359 -10.869 -14.595 1.00 96.56 90 SER A N 1
ATOM 658 C CA . SER A 1 90 ? 0.592 -12.077 -14.897 1.00 96.56 90 SER A CA 1
ATOM 659 C C . SER A 1 90 ? 1.063 -13.270 -14.058 1.00 96.56 90 SER A C 1
ATOM 661 O O . SER A 1 90 ? 0.243 -13.981 -13.475 1.00 96.56 90 SER A O 1
ATOM 663 N N . GLU A 1 91 ? 2.375 -13.469 -13.943 1.00 96.50 91 GLU A N 1
ATOM 664 C CA . GLU A 1 91 ? 2.967 -14.637 -13.280 1.00 96.50 91 GLU A CA 1
ATOM 665 C C . GLU A 1 91 ? 2.938 -14.561 -11.744 1.00 96.50 91 GLU A C 1
ATOM 667 O O . GLU A 1 91 ? 2.724 -15.581 -11.065 1.00 96.50 91 GLU A O 1
ATOM 672 N N . HIS A 1 92 ? 3.121 -13.363 -11.183 1.00 95.69 92 HIS A N 1
ATOM 673 C CA . HIS A 1 92 ? 3.432 -13.185 -9.764 1.00 95.69 92 HIS A CA 1
ATOM 674 C C . HIS A 1 92 ? 2.421 -12.330 -8.993 1.00 95.69 92 HIS A C 1
ATOM 676 O O . HIS A 1 92 ? 2.086 -12.685 -7.862 1.00 95.69 92 HIS A O 1
ATOM 682 N N . CYS A 1 93 ? 1.906 -11.246 -9.580 1.00 95.94 93 CYS A N 1
ATOM 683 C CA . CYS A 1 93 ? 1.150 -10.223 -8.840 1.00 95.94 93 CYS A CA 1
ATOM 684 C C . CYS A 1 93 ? -0.375 -10.369 -8.966 1.00 95.94 93 CYS A C 1
ATOM 686 O O . CYS A 1 93 ? -1.109 -10.119 -8.005 1.00 95.94 93 CYS A O 1
ATOM 688 N N . SER A 1 94 ? -0.854 -10.807 -10.133 1.00 95.62 94 SER A N 1
ATOM 689 C CA . SER A 1 94 ? -2.272 -10.792 -10.522 1.00 95.62 94 SER A CA 1
ATOM 690 C C . SER A 1 94 ? -3.180 -11.638 -9.628 1.00 95.62 94 SER A C 1
ATOM 692 O O . SER A 1 94 ? -4.362 -11.339 -9.475 1.00 95.62 94 SER A O 1
ATOM 694 N N . ARG A 1 95 ? -2.634 -12.679 -8.988 1.00 93.75 95 ARG A N 1
ATOM 695 C CA . ARG A 1 95 ? -3.385 -13.535 -8.054 1.00 93.75 95 ARG A CA 1
ATOM 696 C C . ARG A 1 95 ? -3.855 -12.792 -6.804 1.00 93.75 95 ARG A C 1
ATOM 698 O O . ARG A 1 95 ? -4.858 -13.197 -6.228 1.00 93.75 95 ARG A O 1
ATOM 705 N N . CYS A 1 96 ? -3.133 -11.753 -6.389 1.00 94.19 96 CYS A N 1
ATOM 706 C CA . CYS A 1 96 ? -3.479 -10.958 -5.211 1.00 94.19 96 CYS A CA 1
ATOM 707 C C . CYS A 1 96 ? -4.094 -9.616 -5.609 1.00 94.19 96 CYS A C 1
ATOM 709 O O . CYS A 1 96 ? -5.134 -9.249 -5.080 1.00 94.19 96 CYS A O 1
ATOM 711 N N . HIS A 1 97 ? -3.480 -8.906 -6.559 1.00 93.88 97 HIS A N 1
ATOM 712 C CA . HIS A 1 97 ? -3.906 -7.556 -6.945 1.00 93.88 97 HIS A CA 1
ATOM 713 C C . HIS A 1 97 ? -4.897 -7.532 -8.117 1.00 93.88 97 HIS A C 1
ATOM 715 O O . HIS A 1 97 ? -5.293 -6.466 -8.570 1.00 93.88 97 HIS A O 1
ATOM 721 N N . GLY A 1 98 ? -5.298 -8.694 -8.633 1.00 92.88 98 GLY A N 1
ATOM 722 C CA . GLY A 1 98 ? -6.107 -8.794 -9.843 1.00 92.88 98 GLY A CA 1
ATOM 723 C C . GLY A 1 98 ? -5.294 -8.553 -11.125 1.00 92.88 98 GLY A C 1
ATOM 724 O O . GLY A 1 98 ? -4.189 -8.008 -11.085 1.00 92.88 98 GLY A O 1
ATOM 725 N N . PRO A 1 99 ? -5.817 -8.965 -12.293 1.00 90.94 99 PRO A N 1
ATOM 726 C CA . PRO A 1 99 ? -5.131 -8.793 -13.577 1.00 90.94 99 PRO A CA 1
ATOM 727 C C . PRO A 1 99 ? -4.961 -7.319 -13.971 1.00 90.94 99 PRO A C 1
ATOM 729 O O . PRO A 1 99 ? -3.975 -6.972 -14.606 1.00 90.94 99 PRO A O 1
ATOM 732 N N . GLU A 1 100 ? -5.888 -6.463 -13.535 1.00 90.38 100 GLU A N 1
ATOM 733 C CA . GLU A 1 100 ? -5.869 -5.012 -13.764 1.00 90.38 100 GLU A CA 1
ATOM 734 C C . GLU A 1 100 ? -5.245 -4.240 -12.590 1.00 90.38 100 GLU A C 1
ATOM 736 O O . GLU A 1 100 ? -5.375 -3.026 -12.519 1.00 90.38 100 GLU A O 1
ATOM 741 N N . LEU A 1 101 ? -4.629 -4.942 -11.630 1.00 92.19 101 LEU A N 1
ATOM 742 C CA . LEU A 1 101 ? -4.011 -4.370 -10.428 1.00 92.19 101 LEU A CA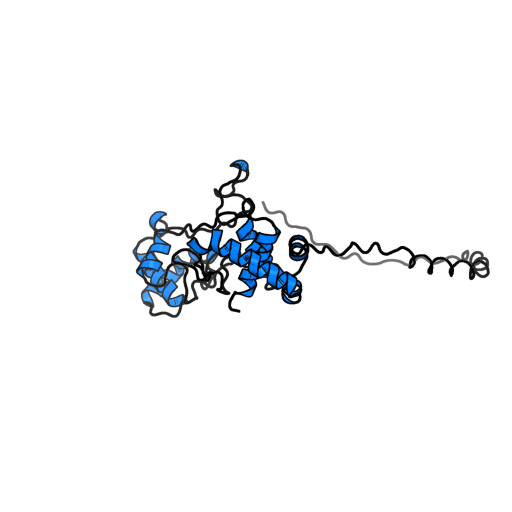 1
ATOM 743 C C . LEU A 1 101 ? -4.941 -3.565 -9.501 1.00 92.19 101 LEU A C 1
ATOM 745 O O . LEU A 1 101 ? -4.452 -2.917 -8.582 1.00 92.19 101 LEU A O 1
ATOM 749 N N . ARG A 1 102 ? -6.264 -3.676 -9.674 1.00 90.38 102 ARG A N 1
ATOM 750 C CA . ARG A 1 102 ? -7.282 -2.988 -8.858 1.00 90.38 102 ARG A CA 1
ATOM 751 C C . ARG A 1 102 ? -7.571 -3.609 -7.488 1.00 90.38 102 ARG A C 1
ATOM 753 O O . ARG A 1 102 ? -8.571 -3.304 -6.845 1.00 90.38 102 ARG A O 1
ATOM 760 N N . GLY A 1 103 ? -6.711 -4.516 -7.045 1.00 88.50 103 GLY A N 1
ATOM 761 C CA . GLY A 1 103 ? -6.821 -5.139 -5.739 1.00 88.50 103 GLY A CA 1
ATOM 762 C C . GLY A 1 103 ? -7.949 -6.165 -5.621 1.00 88.50 103 GLY A C 1
ATOM 763 O O . GLY A 1 103 ? -8.594 -6.586 -6.585 1.00 88.50 103 GLY A O 1
ATOM 764 N N . ALA A 1 104 ? -8.136 -6.607 -4.386 1.00 86.25 104 ALA A N 1
ATOM 765 C CA . ALA A 1 104 ? -9.180 -7.509 -3.914 1.00 86.25 104 ALA A CA 1
ATOM 766 C C . ALA A 1 104 ? -9.343 -7.272 -2.400 1.00 86.25 104 ALA A C 1
ATOM 768 O O . ALA A 1 104 ? -8.474 -6.639 -1.806 1.00 86.25 104 ALA A O 1
ATOM 769 N N . PRO A 1 105 ? -10.384 -7.780 -1.716 1.00 84.06 105 PRO A N 1
ATOM 770 C CA . PRO A 1 105 ? -10.472 -7.643 -0.262 1.00 84.06 105 PRO A CA 1
ATOM 771 C C . PRO A 1 105 ? -9.177 -8.093 0.440 1.00 84.06 105 PRO A C 1
ATOM 773 O O . PRO A 1 105 ? -8.795 -9.262 0.383 1.00 84.06 105 PRO A O 1
ATOM 776 N N . GLY A 1 106 ? -8.487 -7.146 1.082 1.00 83.44 106 GLY A N 1
ATOM 777 C CA . GLY A 1 106 ? -7.196 -7.360 1.745 1.00 83.44 106 GLY A CA 1
ATOM 778 C C . GLY A 1 106 ? -5.934 -7.234 0.883 1.00 83.44 106 GLY A C 1
ATOM 779 O O . GLY A 1 106 ? -4.837 -7.324 1.437 1.00 83.44 106 GLY A O 1
ATOM 780 N N . ALA A 1 107 ? -6.061 -6.977 -0.419 1.00 88.69 107 ALA A N 1
ATOM 781 C CA . ALA A 1 107 ? -4.966 -6.626 -1.321 1.00 88.69 107 ALA A CA 1
ATOM 782 C C . ALA A 1 107 ? -5.229 -5.250 -1.965 1.00 88.69 107 ALA A C 1
ATOM 784 O O . ALA A 1 107 ? -6.283 -5.068 -2.572 1.00 88.69 107 ALA A O 1
ATOM 785 N N . PRO A 1 108 ? -4.309 -4.277 -1.833 1.00 89.19 108 PRO A N 1
ATOM 786 C CA . PRO A 1 108 ? -4.567 -2.909 -2.274 1.00 89.19 108 PRO A CA 1
ATOM 787 C C . PRO A 1 108 ? -4.728 -2.811 -3.787 1.00 89.19 108 PRO A C 1
ATOM 789 O O . PRO A 1 108 ? -4.121 -3.595 -4.532 1.00 89.19 108 PRO A O 1
ATOM 792 N N . ASP A 1 109 ? -5.532 -1.832 -4.200 1.00 89.00 109 ASP A N 1
ATOM 793 C CA . ASP A 1 109 ? -5.486 -1.284 -5.549 1.00 89.00 109 ASP A CA 1
ATOM 794 C C . ASP A 1 109 ? -4.110 -0.631 -5.719 1.00 89.00 109 ASP A C 1
ATOM 796 O O . ASP A 1 109 ? -3.679 0.154 -4.885 1.00 89.00 109 ASP A O 1
ATOM 800 N N . LEU A 1 110 ? -3.348 -1.046 -6.726 1.00 90.50 110 LEU A N 1
ATOM 801 C CA . LEU A 1 110 ? -2.020 -0.479 -6.983 1.00 90.50 110 LEU A CA 1
ATOM 802 C C . LEU A 1 110 ? -2.073 0.692 -7.966 1.00 90.50 110 LEU A C 1
ATOM 804 O O . LEU A 1 110 ? -1.028 1.252 -8.299 1.00 90.50 110 LEU A O 1
ATOM 808 N N . LEU A 1 111 ? -3.260 0.995 -8.491 1.00 87.12 111 LEU A N 1
ATOM 809 C CA . LEU A 1 111 ? -3.512 2.101 -9.402 1.00 87.12 111 LEU A CA 1
ATOM 810 C C . LEU A 1 111 ? -4.167 3.289 -8.695 1.00 87.12 111 LEU A C 1
ATOM 812 O O . LEU A 1 111 ? -4.290 4.349 -9.313 1.00 87.12 111 LEU A O 1
ATOM 816 N N . ASP A 1 112 ? -4.549 3.139 -7.423 1.00 77.62 112 ASP A N 1
ATOM 817 C CA . ASP A 1 112 ? -4.921 4.281 -6.601 1.00 77.62 112 ASP A CA 1
ATOM 818 C C . ASP A 1 112 ? -3.718 5.228 -6.418 1.00 77.62 112 ASP A C 1
ATOM 820 O O . ASP A 1 112 ? -2.543 4.853 -6.512 1.00 77.62 112 ASP A O 1
ATOM 824 N N . TYR A 1 113 ? -3.999 6.521 -6.261 1.00 72.06 113 TYR A N 1
ATOM 825 C CA . TYR A 1 113 ? -2.960 7.508 -5.955 1.00 72.06 113 TYR A CA 1
ATOM 826 C C . TYR A 1 113 ? -2.711 7.626 -4.445 1.00 72.06 113 TYR A C 1
ATOM 828 O O . TYR A 1 113 ? -1.750 8.278 -4.031 1.00 72.06 113 TYR A O 1
ATOM 836 N N . ASP A 1 114 ? -3.528 6.965 -3.619 1.00 76.50 114 ASP A N 1
ATOM 837 C CA . ASP A 1 114 ? -3.389 6.944 -2.163 1.00 76.50 114 ASP A CA 1
ATOM 838 C C . ASP A 1 114 ? -2.557 5.740 -1.698 1.00 76.50 114 ASP A C 1
ATOM 840 O O . ASP A 1 114 ? -3.004 4.792 -1.048 1.00 76.50 114 ASP A O 1
ATOM 844 N N . TRP A 1 115 ? -1.282 5.778 -2.077 1.00 83.19 115 TRP A N 1
ATOM 845 C CA . TRP A 1 115 ? -0.344 4.716 -1.761 1.00 83.19 115 TRP A CA 1
ATOM 846 C C . TRP A 1 115 ? -0.116 4.641 -0.254 1.00 83.19 115 TRP A C 1
ATOM 848 O O . TRP A 1 115 ? 0.528 5.527 0.313 1.00 83.19 115 TRP A O 1
ATOM 858 N N . LEU A 1 116 ? -0.468 3.498 0.355 1.00 82.69 116 LEU A N 1
ATOM 859 C CA . LEU A 1 116 ? -0.136 3.187 1.759 1.00 82.69 116 LEU A CA 1
ATOM 860 C C . LEU A 1 116 ? 1.316 3.543 2.092 1.00 82.69 116 LEU A C 1
ATOM 862 O O . LEU A 1 116 ? 1.633 4.031 3.165 1.00 82.69 116 LEU A O 1
ATOM 866 N N . TRP A 1 117 ? 2.212 3.272 1.146 1.00 83.56 117 TRP A N 1
ATOM 867 C CA . TRP A 1 117 ? 3.642 3.431 1.300 1.00 83.56 117 TRP A CA 1
ATOM 868 C C . TRP A 1 117 ? 4.235 4.300 0.185 1.00 83.56 117 TRP A C 1
ATOM 870 O O . TRP A 1 117 ? 4.992 3.820 -0.661 1.00 83.56 117 TRP A O 1
ATOM 880 N N . GLY A 1 118 ? 3.903 5.586 0.202 1.00 74.81 118 GLY A N 1
ATOM 881 C CA . GLY A 1 118 ? 4.549 6.652 -0.568 1.00 74.81 118 GLY A CA 1
ATOM 882 C C . GLY A 1 118 ? 5.355 7.574 0.346 1.00 74.81 118 GLY A C 1
ATOM 883 O O . GLY A 1 118 ? 5.373 7.391 1.559 1.00 74.81 118 GLY A O 1
ATOM 884 N N . SER A 1 119 ? 6.065 8.560 -0.200 1.00 56.25 119 SER A N 1
ATOM 885 C CA . SER A 1 119 ? 6.680 9.574 0.661 1.00 56.25 119 SER A CA 1
ATOM 886 C C . SER A 1 119 ? 5.779 10.805 0.719 1.00 56.25 119 SER A C 1
ATOM 888 O O . SER A 1 119 ? 5.439 11.374 -0.315 1.00 56.25 119 SER A O 1
ATOM 890 N N . ALA A 1 120 ? 5.430 11.242 1.928 1.00 53.16 120 ALA A N 1
ATOM 891 C CA . ALA A 1 120 ? 4.731 12.510 2.137 1.00 53.16 120 ALA A CA 1
ATOM 892 C C . ALA A 1 120 ? 5.588 13.737 1.736 1.00 53.16 120 ALA A C 1
ATOM 894 O O . ALA A 1 120 ? 5.084 14.855 1.677 1.00 53.16 120 ALA A O 1
ATOM 895 N N . THR A 1 121 ? 6.893 13.552 1.484 1.00 51.56 121 THR A N 1
ATOM 896 C CA . THR A 1 121 ? 7.888 14.632 1.335 1.00 51.56 121 THR A CA 1
ATOM 897 C C . THR A 1 121 ? 8.537 14.733 -0.051 1.00 51.56 121 THR A C 1
ATOM 899 O O . THR A 1 121 ? 9.096 15.776 -0.383 1.00 51.56 121 THR A O 1
ATOM 902 N N . ASP A 1 122 ? 8.456 13.686 -0.867 1.00 67.50 122 ASP A N 1
ATOM 903 C CA . ASP A 1 122 ? 8.966 13.586 -2.236 1.00 67.50 122 ASP A CA 1
ATOM 904 C C . ASP A 1 122 ? 7.884 12.977 -3.142 1.00 67.50 122 ASP A C 1
ATOM 906 O O . ASP A 1 122 ? 7.669 11.762 -3.184 1.00 67.50 122 ASP A O 1
ATOM 910 N N . SER A 1 123 ? 7.197 13.867 -3.857 1.00 71.75 123 SER A N 1
ATOM 911 C CA . SER A 1 123 ? 6.174 13.563 -4.860 1.00 71.75 123 SER A CA 1
ATOM 912 C C . SER A 1 123 ? 6.749 13.397 -6.273 1.00 71.75 123 SER A C 1
ATOM 914 O O . SER A 1 123 ? 6.001 13.358 -7.253 1.00 71.75 123 SER A O 1
ATOM 916 N N . SER A 1 124 ? 8.078 13.317 -6.419 1.00 86.50 124 SER A N 1
ATOM 917 C CA . SER A 1 124 ? 8.698 13.078 -7.722 1.00 86.50 124 SER A CA 1
ATOM 918 C C . SER A 1 124 ? 8.427 11.656 -8.219 1.00 86.50 124 SER A C 1
ATOM 920 O O . SER A 1 124 ? 8.290 10.709 -7.441 1.00 86.50 124 SER A O 1
ATOM 922 N N . ALA A 1 125 ? 8.416 11.475 -9.543 1.00 88.38 125 ALA A N 1
ATOM 923 C CA . ALA A 1 125 ? 8.294 10.146 -10.141 1.00 88.38 125 ALA A CA 1
ATOM 924 C C . ALA A 1 125 ? 9.434 9.217 -9.701 1.00 88.38 125 ALA A C 1
ATOM 926 O O . ALA A 1 125 ? 9.227 8.024 -9.491 1.00 88.38 125 ALA A O 1
ATOM 927 N N . VAL A 1 126 ? 10.644 9.762 -9.535 1.00 90.88 126 VAL A N 1
ATOM 928 C CA . VAL A 1 126 ? 11.805 9.009 -9.045 1.00 90.88 126 VAL A CA 1
ATOM 929 C C . VAL A 1 126 ? 11.548 8.503 -7.627 1.00 90.88 126 VAL A C 1
ATOM 931 O O . VAL A 1 126 ? 11.722 7.309 -7.382 1.00 90.88 126 VAL A O 1
ATOM 934 N N . GLY A 1 127 ? 11.089 9.379 -6.729 1.00 89.75 127 GLY A N 1
ATOM 935 C CA . GLY A 1 127 ? 10.740 9.029 -5.355 1.00 89.75 127 GLY A CA 1
ATOM 936 C C . GLY A 1 127 ? 9.667 7.946 -5.293 1.00 89.75 127 GLY A C 1
ATOM 937 O O . GLY A 1 127 ? 9.882 6.908 -4.665 1.00 89.75 127 GLY A O 1
ATOM 938 N N . ALA A 1 128 ? 8.558 8.133 -6.012 1.00 88.19 128 ALA A N 1
ATOM 939 C CA . ALA A 1 128 ? 7.465 7.164 -6.075 1.00 88.19 128 ALA A CA 1
ATOM 940 C C . ALA A 1 128 ? 7.942 5.792 -6.579 1.00 88.19 128 ALA A C 1
ATOM 942 O O . ALA A 1 128 ? 7.772 4.781 -5.897 1.00 88.19 128 ALA A O 1
ATOM 943 N N . VAL A 1 129 ? 8.645 5.753 -7.716 1.00 92.38 129 VAL A N 1
ATOM 944 C CA . VAL A 1 129 ? 9.192 4.508 -8.273 1.00 92.38 129 VAL A CA 1
ATOM 945 C C . VAL A 1 129 ? 10.144 3.831 -7.285 1.00 92.38 129 VAL A C 1
ATOM 947 O O . VAL A 1 129 ? 10.075 2.616 -7.117 1.00 92.38 129 VAL A O 1
ATOM 950 N N . MET A 1 130 ? 10.992 4.579 -6.574 1.00 91.81 130 MET A N 1
ATOM 951 C CA . MET A 1 130 ? 11.866 4.004 -5.546 1.00 91.81 130 MET A CA 1
ATOM 952 C C . MET A 1 130 ? 11.084 3.384 -4.380 1.00 91.81 130 MET A C 1
ATOM 954 O O . MET A 1 130 ? 11.469 2.318 -3.893 1.00 91.81 130 MET A O 1
ATOM 958 N N . GLN A 1 131 ? 9.985 4.005 -3.938 1.00 91.00 131 GLN A N 1
ATOM 959 C CA . GLN A 1 131 ? 9.148 3.443 -2.873 1.00 91.00 131 GLN A CA 1
ATOM 960 C C . GLN A 1 131 ? 8.468 2.139 -3.307 1.00 91.00 131 GLN A C 1
ATOM 962 O O . GLN A 1 131 ? 8.426 1.197 -2.508 1.00 91.00 131 GLN A O 1
ATOM 967 N N . ILE A 1 132 ? 8.019 2.054 -4.565 1.00 92.88 132 ILE A N 1
ATOM 968 C CA . ILE A 1 132 ? 7.453 0.830 -5.150 1.00 92.88 132 ILE A CA 1
ATOM 969 C C . ILE A 1 132 ? 8.530 -0.252 -5.258 1.00 92.88 132 ILE A C 1
ATOM 971 O O . ILE A 1 132 ? 8.328 -1.372 -4.789 1.00 92.88 132 ILE A O 1
ATOM 975 N N . GLN A 1 133 ? 9.711 0.086 -5.793 1.00 94.56 133 GLN A N 1
ATOM 976 C CA . GLN A 1 133 ? 10.844 -0.843 -5.877 1.00 94.56 133 GLN A CA 1
ATOM 977 C C . GLN A 1 133 ? 11.215 -1.402 -4.503 1.00 94.56 133 GLN A C 1
ATOM 979 O O . GLN A 1 133 ? 11.472 -2.595 -4.386 1.00 94.56 133 GLN A O 1
ATOM 984 N N . ARG A 1 134 ? 11.212 -0.574 -3.451 1.00 93.75 134 ARG A N 1
ATOM 985 C CA . ARG A 1 134 ? 11.494 -1.036 -2.086 1.00 93.75 134 ARG A CA 1
ATOM 986 C C . ARG A 1 134 ? 10.495 -2.099 -1.629 1.00 93.75 134 ARG A C 1
ATOM 988 O O . ARG A 1 134 ? 10.915 -3.111 -1.072 1.00 93.75 134 ARG A O 1
ATOM 995 N N . THR A 1 135 ? 9.202 -1.876 -1.869 1.00 94.12 135 THR A N 1
ATOM 996 C CA . THR A 1 135 ? 8.151 -2.852 -1.545 1.00 94.12 135 THR A CA 1
ATOM 997 C C . THR A 1 135 ? 8.341 -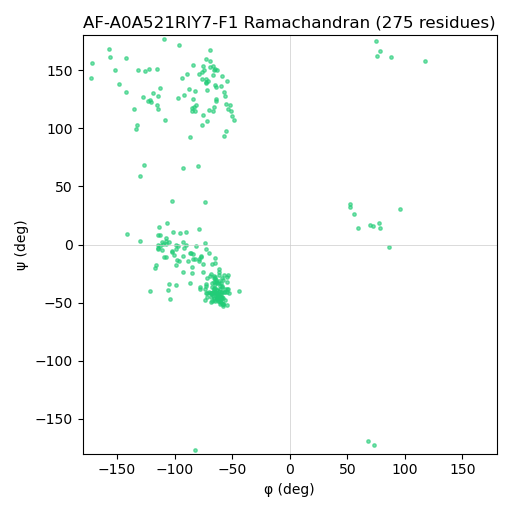4.142 -2.335 1.00 94.12 135 THR A C 1
ATOM 999 O O . THR A 1 135 ? 8.271 -5.217 -1.752 1.00 94.12 135 THR A O 1
ATOM 1002 N N . LEU A 1 136 ? 8.646 -4.054 -3.633 1.00 95.88 136 LEU A N 1
ATOM 1003 C CA . LEU A 1 136 ? 8.890 -5.233 -4.467 1.00 95.88 136 LEU A CA 1
ATOM 1004 C C . LEU A 1 136 ? 10.140 -6.009 -4.024 1.00 95.88 136 LEU A C 1
ATOM 1006 O O . LEU A 1 136 ? 10.110 -7.230 -3.973 1.00 95.88 136 LEU A O 1
ATOM 1010 N N . LEU A 1 137 ? 11.229 -5.324 -3.670 1.00 95.56 137 LEU A N 1
ATOM 1011 C CA . LEU A 1 137 ? 12.485 -5.965 -3.272 1.00 95.56 137 LEU A CA 1
ATOM 1012 C C . LEU A 1 137 ? 12.369 -6.693 -1.934 1.00 95.56 137 LEU A C 1
ATOM 1014 O O . LEU A 1 137 ? 12.777 -7.846 -1.828 1.00 95.56 137 LEU A O 1
ATOM 1018 N N . TYR A 1 138 ? 11.827 -6.018 -0.918 1.00 94.44 138 TYR A N 1
ATOM 1019 C CA . TYR A 1 138 ? 11.899 -6.480 0.473 1.00 94.44 138 TYR A CA 1
ATOM 1020 C C . TYR A 1 138 ? 10.556 -6.934 1.054 1.00 94.44 138 TYR A C 1
ATOM 1022 O O . TYR A 1 138 ? 10.515 -7.418 2.190 1.00 94.44 138 TYR A O 1
ATOM 1030 N N . GLY A 1 139 ? 9.464 -6.779 0.310 1.00 94.25 139 GLY A N 1
ATOM 1031 C CA . GLY A 1 139 ? 8.121 -7.148 0.740 1.00 94.25 139 GLY A CA 1
ATOM 1032 C C . GLY A 1 139 ? 7.570 -6.284 1.879 1.00 94.25 139 GLY A C 1
ATOM 1033 O O . GLY A 1 139 ? 8.135 -5.255 2.270 1.00 94.25 139 GLY A O 1
ATOM 1034 N N . ILE A 1 140 ? 6.451 -6.752 2.431 1.00 93.62 140 ILE A N 1
ATOM 1035 C CA . ILE A 1 140 ? 5.774 -6.229 3.621 1.00 93.62 140 ILE A CA 1
ATOM 1036 C C . ILE A 1 140 ? 5.714 -7.347 4.665 1.00 93.62 140 ILE A C 1
ATOM 1038 O O . ILE A 1 140 ? 5.152 -8.412 4.404 1.00 93.62 140 ILE A O 1
ATOM 1042 N N . ARG A 1 141 ? 6.267 -7.083 5.854 1.00 92.75 141 ARG A N 1
ATOM 1043 C CA . ARG A 1 141 ? 6.421 -8.017 6.983 1.00 92.75 141 ARG A CA 1
ATOM 1044 C C . ARG A 1 141 ? 7.103 -9.334 6.593 1.00 92.75 141 ARG A C 1
ATOM 1046 O O . ARG A 1 141 ? 6.785 -10.387 7.147 1.00 92.75 141 ARG A O 1
ATOM 1053 N N . ASN A 1 142 ? 8.052 -9.265 5.659 1.00 93.31 142 ASN A N 1
ATOM 1054 C CA . ASN A 1 142 ? 8.882 -10.405 5.284 1.00 93.31 142 ASN A CA 1
ATOM 1055 C C . ASN A 1 142 ? 9.661 -10.919 6.507 1.00 93.31 142 ASN A C 1
ATOM 1057 O O . ASN A 1 142 ? 10.212 -10.116 7.258 1.00 93.31 142 ASN A O 1
ATOM 1061 N N . LYS A 1 143 ? 9.728 -12.238 6.698 1.00 93.00 143 LYS A N 1
ATOM 1062 C CA . LYS A 1 143 ? 10.463 -12.889 7.797 1.00 93.00 143 LYS A CA 1
ATOM 1063 C C . LYS A 1 143 ? 11.650 -13.721 7.311 1.00 93.00 143 LYS A C 1
ATOM 1065 O O . LYS A 1 143 ? 12.368 -14.284 8.136 1.00 93.00 143 LYS A O 1
ATOM 1070 N N . ASP A 1 144 ? 11.868 -13.765 6.000 1.00 91.88 144 ASP A N 1
ATOM 1071 C CA . ASP A 1 144 ? 12.877 -14.588 5.341 1.00 91.88 144 ASP A CA 1
ATOM 1072 C C . ASP A 1 144 ? 14.268 -13.943 5.448 1.00 91.88 144 ASP A C 1
ATOM 1074 O O . ASP A 1 144 ? 14.851 -13.450 4.486 1.00 91.88 144 ASP A O 1
ATOM 1078 N N . CYS A 1 145 ? 14.789 -13.901 6.673 1.00 89.62 145 CYS A N 1
ATOM 1079 C CA . CYS A 1 145 ? 16.131 -13.451 7.029 1.00 89.62 145 CYS A CA 1
ATOM 1080 C C . CYS A 1 145 ? 16.561 -14.086 8.362 1.00 89.62 145 CYS A C 1
ATOM 1082 O O . CYS A 1 145 ? 15.707 -14.546 9.133 1.00 89.62 145 CYS A O 1
ATOM 1084 N N . PRO A 1 146 ? 17.872 -14.099 8.670 1.00 93.25 146 PRO A N 1
ATOM 1085 C CA . PRO A 1 146 ? 18.366 -14.600 9.947 1.00 93.25 146 PRO A CA 1
ATOM 1086 C C . PRO A 1 146 ? 17.685 -13.907 11.144 1.00 93.25 146 PRO A C 1
ATOM 1088 O O . PRO A 1 146 ? 17.472 -12.690 11.085 1.00 93.25 146 PRO A O 1
ATOM 1091 N N . PRO A 1 147 ? 17.354 -14.629 12.233 1.00 91.56 147 PRO A N 1
ATOM 1092 C CA . PRO A 1 147 ? 16.651 -14.063 13.388 1.00 91.56 147 PRO A CA 1
ATOM 1093 C C . PRO A 1 147 ? 17.328 -12.828 13.995 1.00 91.56 147 PRO A C 1
ATOM 1095 O O . PRO A 1 147 ? 16.649 -11.922 14.467 1.00 91.56 147 PRO A O 1
ATOM 1098 N N . GLU A 1 148 ? 18.656 -12.748 13.945 1.00 93.00 148 GLU A N 1
ATOM 1099 C CA . GLU A 1 148 ? 19.433 -11.602 14.424 1.00 93.00 148 GLU A CA 1
ATOM 1100 C C . GLU A 1 148 ? 19.237 -10.317 13.598 1.00 93.00 148 GLU A C 1
ATOM 1102 O O . GLU A 1 148 ? 19.575 -9.231 14.065 1.00 93.00 148 GLU A O 1
ATOM 1107 N N . GLN A 1 149 ? 18.690 -10.425 12.384 1.00 88.56 149 GLN A N 1
ATOM 1108 C CA . GLN A 1 149 ? 18.355 -9.298 11.506 1.00 88.56 149 GLN A CA 1
ATOM 1109 C C . GLN A 1 149 ? 16.869 -8.925 11.569 1.00 88.56 149 GLN A C 1
ATOM 1111 O O . GLN A 1 149 ? 16.433 -7.995 10.879 1.00 88.56 149 GLN A O 1
ATOM 1116 N N . GLN A 1 150 ? 16.081 -9.647 12.371 1.00 89.44 150 GLN A N 1
ATOM 1117 C CA . GLN A 1 150 ? 14.672 -9.347 12.545 1.00 89.44 150 GLN A CA 1
ATOM 1118 C C . GLN A 1 150 ? 14.483 -8.226 13.570 1.00 89.44 150 GLN A C 1
ATOM 1120 O O . GLN A 1 150 ? 15.015 -8.257 14.677 1.00 89.44 150 GLN A O 1
ATOM 1125 N N . SER A 1 151 ? 13.667 -7.244 13.205 1.00 84.19 151 SER A N 1
ATOM 1126 C CA . SER A 1 151 ? 13.144 -6.211 14.091 1.00 84.19 151 SER A CA 1
ATOM 1127 C C . SER A 1 151 ? 11.624 -6.333 14.106 1.00 84.19 151 SER A C 1
ATOM 1129 O O . SER A 1 151 ? 11.004 -6.482 13.056 1.00 84.19 151 SER A O 1
ATOM 1131 N N . TYR A 1 152 ? 11.022 -6.363 15.298 1.00 83.31 152 TYR A N 1
ATOM 1132 C CA . TYR A 1 152 ? 9.576 -6.570 15.477 1.00 83.31 152 TYR A CA 1
ATOM 1133 C C . TYR A 1 152 ? 9.019 -7.825 14.764 1.00 83.31 152 TYR A C 1
ATOM 1135 O O . TYR A 1 152 ? 7.871 -7.858 14.331 1.00 83.31 152 TYR A O 1
ATOM 1143 N N . GLY A 1 153 ? 9.832 -8.884 14.655 1.00 84.94 153 GLY A N 1
ATOM 1144 C CA . GLY A 1 153 ? 9.432 -10.156 14.040 1.00 84.94 153 GLY A CA 1
ATOM 1145 C C . GLY A 1 153 ? 9.406 -10.154 12.508 1.00 84.94 153 GLY A C 1
ATOM 1146 O O . GLY A 1 153 ? 8.765 -11.029 11.924 1.00 84.94 153 GLY A O 1
ATOM 1147 N N . ALA A 1 154 ? 10.074 -9.190 11.867 1.00 89.81 154 ALA A N 1
ATOM 1148 C CA . ALA A 1 154 ? 10.241 -9.101 10.420 1.00 89.81 154 ALA A CA 1
ATOM 1149 C C . ALA A 1 154 ? 11.645 -8.587 10.052 1.00 89.81 154 ALA A C 1
ATOM 1151 O O . ALA A 1 154 ? 12.338 -7.991 10.870 1.00 89.81 154 ALA A O 1
ATOM 1152 N N . CYS A 1 155 ? 12.089 -8.815 8.823 1.00 91.38 155 CYS A N 1
ATOM 1153 C CA . CYS A 1 155 ? 13.406 -8.410 8.342 1.00 91.38 155 CYS A CA 1
ATOM 1154 C C . CYS A 1 155 ? 13.565 -6.892 8.317 1.00 91.38 155 CYS A C 1
ATOM 1156 O O . CYS A 1 155 ? 12.699 -6.195 7.802 1.00 91.38 155 CYS A O 1
ATOM 1158 N N . ALA A 1 156 ? 14.702 -6.369 8.781 1.00 88.44 156 ALA A N 1
ATOM 1159 C CA . ALA A 1 156 ? 14.912 -4.925 8.941 1.00 88.44 156 ALA A CA 1
ATOM 1160 C C . ALA A 1 156 ? 14.667 -4.068 7.675 1.00 88.44 156 ALA A C 1
ATOM 1162 O O . ALA A 1 156 ? 14.327 -2.892 7.785 1.00 88.44 156 ALA A O 1
ATOM 1163 N N . ALA A 1 157 ? 14.844 -4.630 6.472 1.00 87.56 157 ALA A N 1
ATOM 1164 C CA . ALA A 1 157 ? 14.644 -3.912 5.209 1.00 87.56 157 ALA A CA 1
ATOM 1165 C C . ALA A 1 157 ? 13.181 -3.892 4.718 1.00 87.56 157 ALA A C 1
ATOM 1167 O O . ALA A 1 157 ? 12.834 -3.050 3.881 1.00 87.56 157 ALA A O 1
ATOM 1168 N N . THR A 1 158 ? 12.340 -4.804 5.220 1.00 92.06 158 THR A N 1
ATOM 1169 C CA . THR A 1 158 ? 10.934 -4.935 4.817 1.00 92.06 158 THR A CA 1
ATOM 1170 C C . THR A 1 158 ? 10.115 -3.744 5.295 1.00 92.06 158 THR A C 1
ATOM 1172 O O . THR A 1 158 ? 10.485 -3.049 6.244 1.00 92.06 158 THR A O 1
ATOM 1175 N N . ARG A 1 159 ? 8.978 -3.499 4.649 1.00 91.56 159 ARG A N 1
ATOM 1176 C CA . ARG A 1 159 ? 7.995 -2.565 5.201 1.00 91.56 159 ARG A CA 1
ATOM 1177 C C . ARG A 1 159 ? 7.242 -3.228 6.337 1.00 91.56 159 ARG A C 1
ATOM 1179 O O . ARG A 1 159 ? 6.906 -4.407 6.246 1.00 91.56 159 ARG A O 1
ATOM 1186 N N . PHE A 1 160 ? 6.936 -2.477 7.385 1.00 89.12 160 PHE A N 1
ATOM 1187 C CA . PHE A 1 160 ? 6.248 -3.031 8.540 1.00 89.12 160 PHE A CA 1
ATOM 1188 C C . PHE A 1 160 ? 5.126 -2.111 8.998 1.00 89.12 160 PHE A C 1
ATOM 1190 O O . PHE A 1 160 ? 5.372 -0.994 9.430 1.00 89.12 160 PHE A O 1
ATOM 1197 N N . SER A 1 161 ? 3.902 -2.623 8.920 1.00 87.00 161 SER A N 1
ATOM 1198 C CA . SER A 1 161 ? 2.716 -2.056 9.551 1.00 87.00 161 SER A CA 1
ATOM 1199 C C . SER A 1 161 ? 1.736 -3.183 9.835 1.00 87.00 161 SER A C 1
ATOM 1201 O O . SER A 1 161 ? 1.722 -4.200 9.129 1.00 87.00 161 SER A O 1
ATOM 1203 N N . GLN A 1 162 ? 0.940 -3.026 10.880 1.00 89.50 162 GLN A N 1
ATOM 1204 C CA . GLN A 1 162 ? -0.146 -3.932 11.225 1.00 89.50 162 GLN A CA 1
ATOM 1205 C C . GLN A 1 162 ? -1.246 -3.118 11.888 1.00 89.50 162 GLN A C 1
ATOM 1207 O O . GLN A 1 162 ? -0.950 -2.263 12.719 1.00 89.50 162 GLN A O 1
ATOM 1212 N N . MET A 1 163 ? -2.499 -3.403 11.541 1.00 93.06 163 MET A N 1
ATOM 1213 C CA . MET A 1 163 ? -3.630 -2.856 12.280 1.00 93.06 163 MET A CA 1
ATOM 1214 C C . MET A 1 163 ? -3.842 -3.740 13.512 1.00 93.06 163 MET A C 1
ATOM 1216 O O . MET A 1 163 ? -4.165 -4.922 13.335 1.00 93.06 163 MET A O 1
ATOM 1220 N N . PRO A 1 164 ? -3.647 -3.235 14.741 1.00 94.06 164 PRO A N 1
ATOM 1221 C CA . PRO A 1 164 ? -3.849 -4.034 15.940 1.00 94.06 164 PRO A CA 1
ATOM 1222 C C . PRO A 1 164 ? -5.328 -4.399 16.115 1.00 94.06 164 PRO A C 1
ATOM 1224 O O . PRO A 1 164 ? -6.221 -3.624 15.786 1.00 94.06 164 PRO A O 1
ATOM 1227 N N . GLY A 1 165 ? -5.599 -5.589 16.654 1.00 96.62 165 GLY A N 1
ATOM 1228 C CA . GLY A 1 165 ? -6.956 -5.991 17.025 1.00 96.62 165 GLY A CA 1
ATOM 1229 C C . GLY A 1 165 ? -7.280 -5.527 18.436 1.00 96.62 165 GLY A C 1
ATOM 1230 O O . GLY A 1 165 ? -6.989 -6.244 19.393 1.00 96.62 165 GLY A O 1
ATOM 1231 N N . TYR A 1 166 ? -7.875 -4.346 18.585 1.00 97.00 166 TYR A N 1
ATOM 1232 C CA . TYR A 1 166 ? -8.046 -3.696 19.887 1.00 97.00 166 TYR A CA 1
ATOM 1233 C C . TYR A 1 166 ? -8.989 -4.451 20.834 1.00 97.00 166 TYR A C 1
ATOM 1235 O O . TYR A 1 166 ? -8.791 -4.397 22.051 1.00 97.00 166 TYR A O 1
ATOM 1243 N N . LEU A 1 167 ? -9.949 -5.216 20.295 1.00 96.56 167 LEU A N 1
ATOM 1244 C CA . LEU A 1 167 ? -10.773 -6.125 21.099 1.00 96.56 167 LEU A CA 1
ATOM 1245 C C . LEU A 1 167 ? -9.976 -7.353 21.540 1.00 96.56 167 LEU A C 1
ATOM 1247 O O . LEU A 1 167 ? -9.984 -7.711 22.716 1.00 96.56 167 LEU A O 1
ATOM 1251 N N . LYS A 1 168 ? -9.257 -7.993 20.605 1.00 95.69 168 LYS A N 1
ATOM 1252 C CA . LYS A 1 168 ? -8.403 -9.160 20.899 1.00 95.69 168 LYS A CA 1
ATOM 1253 C C . LYS A 1 168 ? -7.321 -8.833 21.926 1.00 95.69 168 LYS A C 1
ATOM 1255 O O . LYS A 1 168 ? -7.002 -9.666 22.768 1.00 95.69 168 LYS A O 1
ATOM 1260 N N . MET A 1 169 ? -6.782 -7.620 21.861 1.00 95.50 169 MET A N 1
ATOM 1261 C CA . MET A 1 169 ? -5.791 -7.089 22.795 1.00 95.50 169 MET A CA 1
ATOM 1262 C C . MET A 1 169 ? -6.406 -6.554 24.091 1.00 95.50 169 MET A C 1
ATOM 1264 O O . MET A 1 169 ? -5.667 -6.099 24.960 1.00 95.50 169 MET A O 1
ATOM 1268 N N . GLN A 1 170 ? -7.737 -6.588 24.230 1.00 95.56 170 GLN A N 1
ATOM 1269 C CA . GLN A 1 170 ? -8.470 -6.118 25.410 1.00 95.56 170 GLN A CA 1
ATOM 1270 C C . GLN A 1 170 ? -8.172 -4.652 25.771 1.00 95.56 170 GLN A C 1
ATOM 1272 O O . GLN A 1 170 ? -8.273 -4.255 26.929 1.00 95.56 170 GLN A O 1
ATOM 1277 N N . THR A 1 171 ? -7.783 -3.851 24.777 1.00 95.69 171 THR A N 1
ATOM 1278 C CA . THR A 1 171 ? -7.489 -2.421 24.946 1.00 95.69 171 THR A CA 1
ATOM 1279 C C . THR A 1 171 ? -8.760 -1.587 24.817 1.00 95.69 171 THR A C 1
ATOM 1281 O O . THR A 1 171 ? -8.906 -0.587 25.512 1.00 95.69 171 THR A O 1
ATOM 1284 N N . LEU A 1 172 ? -9.697 -2.033 23.974 1.00 96.94 172 LEU A N 1
ATOM 1285 C CA . LEU A 1 172 ? -11.026 -1.449 23.811 1.00 96.94 172 LEU A CA 1
ATOM 1286 C C . LEU A 1 172 ? -12.096 -2.524 24.008 1.00 96.94 172 LEU A C 1
ATOM 1288 O O . LEU A 1 172 ? -11.875 -3.702 23.714 1.00 96.94 172 LEU A O 1
ATOM 1292 N N . ASN A 1 173 ? -13.263 -2.119 24.502 1.00 97.56 173 ASN A N 1
ATOM 1293 C CA . ASN A 1 173 ? -14.426 -2.997 24.627 1.00 97.56 173 ASN A CA 1
ATOM 1294 C C . ASN A 1 173 ? -15.394 -2.857 23.435 1.00 97.56 173 ASN A C 1
ATOM 1296 O O . ASN A 1 173 ? -15.265 -1.963 22.605 1.00 97.56 173 ASN A O 1
ATOM 1300 N N . GLU A 1 174 ? -16.394 -3.738 23.373 1.00 97.62 174 GLU A N 1
ATOM 1301 C CA . GLU A 1 174 ? -17.398 -3.780 22.297 1.00 97.62 174 GLU A CA 1
ATOM 1302 C C . GLU A 1 174 ? -18.126 -2.450 22.061 1.00 97.62 174 GLU A C 1
ATOM 1304 O O . GLU A 1 174 ? -18.343 -2.064 20.915 1.00 97.62 174 GLU A O 1
ATOM 1309 N N . ALA A 1 175 ? -18.487 -1.735 23.130 1.00 97.94 175 ALA A N 1
ATOM 1310 C CA . ALA A 1 175 ? -19.195 -0.464 23.008 1.00 97.94 175 ALA A CA 1
ATOM 1311 C C . ALA A 1 175 ? -18.286 0.630 22.428 1.00 97.94 175 ALA A C 1
ATOM 1313 O O . ALA A 1 175 ? -18.710 1.364 21.543 1.00 97.94 175 ALA A O 1
ATOM 1314 N N . GLN A 1 176 ? -17.024 0.685 22.864 1.00 98.25 176 GLN A N 1
ATOM 1315 C CA . GLN A 1 176 ? -16.036 1.628 22.323 1.00 98.25 176 GLN A CA 1
ATOM 1316 C C . GLN A 1 176 ? -15.751 1.365 20.843 1.00 98.25 176 GLN A C 1
ATOM 1318 O O . GLN A 1 176 ? -15.639 2.294 20.051 1.00 98.25 176 GLN A O 1
ATOM 1323 N N . ILE A 1 177 ? -15.677 0.093 20.444 1.00 98.12 177 ILE A N 1
ATOM 1324 C CA . ILE A 1 177 ? -15.475 -0.271 19.038 1.00 98.12 177 ILE A CA 1
ATOM 1325 C C . ILE A 1 177 ? -16.692 0.112 18.199 1.00 98.12 177 ILE A C 1
ATOM 1327 O O . ILE A 1 177 ? -16.517 0.647 17.109 1.00 98.12 177 ILE A O 1
ATOM 1331 N N . ALA A 1 178 ? -17.910 -0.123 18.692 1.00 98.00 178 ALA A N 1
ATOM 1332 C CA . ALA A 1 178 ? -19.120 0.315 18.002 1.00 98.00 178 ALA A CA 1
ATOM 1333 C C . ALA A 1 178 ? -19.147 1.843 17.812 1.00 98.00 178 ALA A C 1
ATOM 1335 O O . ALA A 1 178 ? -19.485 2.313 16.730 1.00 98.00 178 ALA A O 1
ATOM 1336 N N . ASP A 1 179 ? -18.722 2.609 18.819 1.00 98.38 179 ASP A N 1
ATOM 1337 C CA . ASP A 1 179 ? -18.622 4.067 18.719 1.00 98.38 179 ASP A CA 1
ATOM 1338 C C . ASP A 1 179 ? -17.538 4.502 17.710 1.00 98.38 179 ASP A C 1
ATOM 1340 O O . ASP A 1 179 ? -17.760 5.415 16.913 1.00 98.38 179 ASP A O 1
ATOM 1344 N N . LEU A 1 180 ? -16.383 3.824 17.684 1.00 97.56 180 LEU A N 1
ATOM 1345 C CA . LEU A 1 180 ? -15.303 4.093 16.724 1.00 97.56 180 LEU A CA 1
ATOM 1346 C C . LEU A 1 180 ? -15.697 3.789 15.278 1.00 97.56 180 LEU A C 1
ATOM 1348 O O . LEU A 1 180 ? -15.262 4.497 14.375 1.00 97.56 180 LEU A O 1
ATOM 1352 N N . VAL A 1 181 ? -16.525 2.769 15.043 1.00 97.00 181 VAL A N 1
ATOM 1353 C CA . VAL A 1 181 ? -17.069 2.489 13.705 1.00 97.00 181 VAL A CA 1
ATOM 1354 C C . VAL A 1 181 ? -17.832 3.705 13.181 1.00 97.00 181 VAL A C 1
ATOM 1356 O O . VAL A 1 181 ? -17.605 4.135 12.052 1.00 97.00 181 VAL A O 1
ATOM 1359 N N . GLU A 1 182 ? -18.687 4.305 14.009 1.00 97.31 182 GLU A N 1
ATOM 1360 C CA . GLU A 1 182 ? -19.428 5.515 13.637 1.00 97.31 182 GLU A CA 1
ATOM 1361 C C . GLU A 1 182 ? -18.497 6.724 13.471 1.00 97.31 182 GLU A C 1
ATOM 1363 O O . GLU A 1 182 ? -18.724 7.566 12.602 1.00 97.31 182 GLU A O 1
ATOM 1368 N N . TYR A 1 183 ? -17.413 6.802 14.249 1.00 96.50 183 TYR A N 1
ATOM 1369 C CA . TYR A 1 183 ? -16.395 7.834 14.061 1.00 96.50 183 TYR A CA 1
ATOM 1370 C C . TYR A 1 183 ? -15.697 7.723 12.701 1.00 96.50 183 TYR A C 1
ATOM 1372 O O . TYR A 1 183 ? -15.599 8.719 11.989 1.00 96.50 183 TYR A O 1
ATOM 1380 N N . VAL A 1 184 ? -15.276 6.521 12.295 1.00 94.94 184 VAL A N 1
ATOM 1381 C CA . VAL A 1 184 ? -14.667 6.290 10.973 1.00 94.94 184 VAL A CA 1
ATOM 1382 C C . VAL A 1 184 ? -15.655 6.621 9.853 1.00 94.94 184 VAL A C 1
ATOM 1384 O O . VAL A 1 184 ? -15.305 7.349 8.929 1.00 94.94 184 VAL A O 1
ATOM 1387 N N . LEU A 1 185 ? -16.917 6.196 9.964 1.00 94.25 185 LEU A N 1
ATOM 1388 C CA . LEU A 1 185 ? -17.952 6.548 8.981 1.00 94.25 185 LEU A CA 1
ATOM 1389 C C . LEU A 1 185 ? -18.183 8.064 8.883 1.00 94.25 185 LEU A C 1
ATOM 1391 O O . LEU A 1 185 ? -18.413 8.586 7.790 1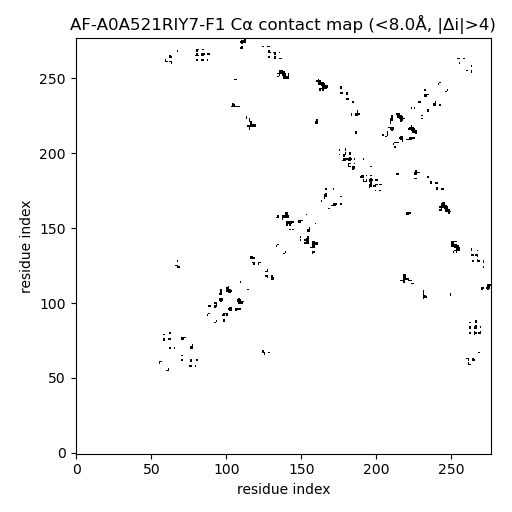.00 94.25 185 LEU A O 1
ATOM 1395 N N . LYS A 1 186 ? -18.087 8.786 10.007 1.00 94.12 186 LYS A N 1
ATOM 1396 C CA . LYS A 1 186 ? -18.129 10.255 10.037 1.00 94.12 186 LYS A CA 1
ATOM 1397 C C . LYS A 1 186 ? -16.927 10.865 9.306 1.00 94.12 186 LYS A C 1
ATOM 1399 O O . LYS A 1 186 ? -17.128 11.833 8.575 1.00 94.12 186 LYS A O 1
ATOM 1404 N N . LEU A 1 187 ? -15.714 10.327 9.478 1.00 93.50 187 LEU A N 1
ATOM 1405 C CA . LEU A 1 187 ? -14.513 10.792 8.763 1.00 93.50 187 LEU A CA 1
ATOM 1406 C C . LEU A 1 187 ? -14.655 10.638 7.243 1.00 93.50 187 LEU A C 1
ATOM 1408 O O . LEU A 1 187 ? -14.272 11.536 6.501 1.00 93.50 187 LEU A O 1
ATOM 1412 N N . GLN A 1 188 ? -15.285 9.551 6.796 1.00 91.44 188 GLN A N 1
ATOM 1413 C CA . GLN A 1 188 ? -15.583 9.284 5.383 1.00 91.44 188 GLN A CA 1
ATOM 1414 C C . GLN A 1 188 ? -16.710 10.164 4.808 1.00 91.44 188 GLN A C 1
ATOM 1416 O O . GLN A 1 188 ? -17.044 10.063 3.628 1.00 91.44 188 GLN A O 1
ATOM 1421 N N . GLY A 1 189 ? -17.356 11.000 5.631 1.00 90.00 189 GLY A N 1
ATOM 1422 C CA . GLY A 1 189 ? -18.516 11.800 5.227 1.00 90.00 189 GLY A CA 1
ATOM 1423 C C . GLY A 1 189 ? -19.791 10.981 4.975 1.00 90.00 189 GLY A C 1
ATOM 1424 O O . GLY A 1 189 ? -20.715 11.477 4.326 1.00 90.00 189 GLY A O 1
ATOM 1425 N N . GLY A 1 190 ? -19.846 9.738 5.463 1.00 86.81 190 GLY A N 1
ATOM 1426 C CA . GLY A 1 190 ? -20.989 8.836 5.331 1.00 86.81 190 GLY A CA 1
ATOM 1427 C C . GLY A 1 190 ? -22.095 9.067 6.368 1.00 86.81 190 GLY A C 1
ATOM 1428 O O . GLY A 1 190 ? -22.039 9.971 7.204 1.00 86.81 190 GLY A O 1
ATOM 1429 N N . GLU A 1 191 ? -23.129 8.221 6.327 1.00 91.69 191 GLU A N 1
ATOM 1430 C CA . GLU A 1 191 ? -24.187 8.214 7.344 1.00 91.69 191 GLU A CA 1
ATOM 1431 C C . GLU A 1 191 ? -23.674 7.569 8.639 1.00 91.69 191 GLU A C 1
ATOM 1433 O O . GLU A 1 191 ? -23.450 6.355 8.691 1.00 91.69 191 GLU A O 1
ATOM 1438 N N . ALA A 1 192 ? -23.527 8.384 9.686 1.00 94.81 192 ALA A N 1
ATOM 1439 C CA . ALA A 1 192 ? -23.021 7.979 10.993 1.00 94.81 192 ALA A CA 1
ATOM 1440 C C . ALA A 1 192 ? -23.906 8.483 12.145 1.00 94.81 192 ALA A C 1
ATOM 1442 O O . ALA A 1 192 ? -24.499 9.564 12.070 1.00 94.81 192 ALA A O 1
ATOM 1443 N N . ASP A 1 193 ? -23.949 7.736 13.249 1.00 97.25 193 ASP A N 1
ATOM 1444 C CA . ASP A 1 193 ? -24.520 8.206 14.514 1.00 97.25 193 ASP A CA 1
ATOM 1445 C C . ASP A 1 193 ? -23.586 9.251 15.147 1.00 97.25 193 ASP A C 1
ATOM 1447 O O . ASP A 1 193 ? -22.529 8.941 15.702 1.00 97.25 193 ASP A O 1
ATOM 1451 N N . ALA A 1 194 ? -23.997 10.520 15.091 1.00 96.56 194 ALA A N 1
ATOM 1452 C CA . ALA A 1 194 ? -23.218 11.637 15.619 1.00 96.56 194 ALA A CA 1
ATOM 1453 C C . ALA A 1 194 ? -22.966 11.549 17.137 1.00 96.56 194 ALA A C 1
ATOM 1455 O O . ALA A 1 194 ? -21.937 12.026 17.618 1.00 96.56 194 ALA A O 1
ATOM 1456 N N . GLY A 1 195 ? -23.889 10.954 17.898 1.00 97.81 195 GLY A N 1
ATOM 1457 C CA . GLY A 1 195 ? -23.739 10.769 19.338 1.00 97.81 195 GLY A CA 1
ATOM 1458 C C . GLY A 1 195 ? -22.723 9.681 19.674 1.00 97.81 195 GLY A C 1
ATOM 1459 O O . GLY A 1 195 ? -21.969 9.838 20.632 1.00 97.81 195 GLY A O 1
ATOM 1460 N N . ALA A 1 196 ? -22.690 8.599 18.896 1.00 97.69 196 ALA A N 1
ATOM 1461 C CA . ALA A 1 196 ? -21.678 7.549 18.999 1.00 97.69 196 ALA A CA 1
ATOM 1462 C C . ALA A 1 196 ? -20.294 8.053 18.577 1.00 97.69 196 ALA A C 1
ATOM 1464 O O . ALA A 1 196 ? -19.347 7.965 19.357 1.00 97.69 196 ALA A O 1
ATOM 1465 N N . ALA A 1 197 ? -20.204 8.714 17.421 1.00 96.75 197 ALA A N 1
ATOM 1466 C CA . ALA A 1 197 ? -18.962 9.319 16.955 1.00 96.75 197 ALA A CA 1
ATOM 1467 C C . ALA A 1 197 ? -18.395 10.327 17.976 1.00 96.75 197 ALA A C 1
ATOM 1469 O O . ALA A 1 197 ? -17.197 10.333 18.237 1.00 96.75 197 ALA A O 1
ATOM 1470 N N . GLY A 1 198 ? -19.243 11.143 18.614 1.00 96.94 198 GLY A N 1
ATOM 1471 C CA . GLY A 1 198 ? -18.800 12.074 19.657 1.00 96.94 198 GLY A CA 1
ATOM 1472 C C . GLY A 1 198 ? -18.219 11.392 20.905 1.00 96.94 198 GLY A C 1
ATOM 1473 O O . GLY A 1 198 ? -17.327 11.946 21.539 1.00 96.94 198 GLY A O 1
ATOM 1474 N N . ARG A 1 199 ? -18.679 10.183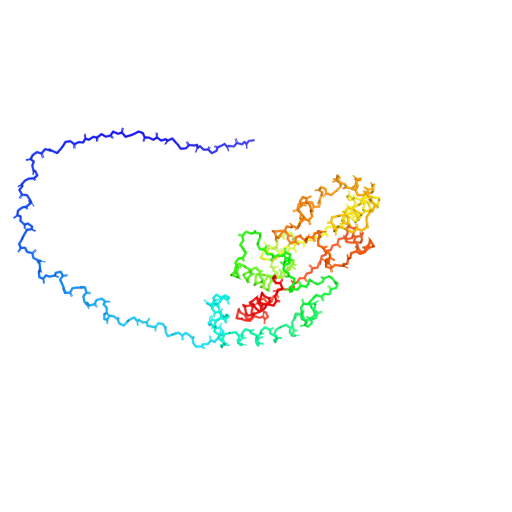 21.261 1.00 97.69 199 ARG A N 1
ATOM 1475 C CA . ARG A 1 199 ? -18.092 9.407 22.372 1.00 97.69 199 ARG A CA 1
ATOM 1476 C C . ARG A 1 199 ? -16.727 8.822 22.011 1.00 97.69 199 ARG A C 1
ATOM 1478 O O . ARG A 1 199 ? -15.859 8.757 22.877 1.00 97.69 199 ARG A O 1
ATOM 1485 N N . ALA A 1 200 ? -16.537 8.444 20.749 1.00 97.00 200 ALA A N 1
ATOM 1486 C CA . ALA A 1 200 ? -15.308 7.832 20.252 1.00 97.00 200 ALA A CA 1
ATOM 1487 C C . ALA A 1 200 ? -14.140 8.806 20.025 1.00 97.00 200 ALA A C 1
ATOM 1489 O O . ALA A 1 200 ? -13.020 8.344 19.828 1.00 97.00 200 ALA A O 1
ATOM 1490 N N . GLU A 1 201 ? -14.349 10.126 20.085 1.00 94.25 201 GLU A N 1
ATOM 1491 C CA . GLU A 1 201 ? -13.285 11.123 19.858 1.00 94.25 201 GLU A CA 1
ATOM 1492 C C . GLU A 1 201 ? -12.046 10.891 20.737 1.00 94.25 201 GLU A C 1
ATOM 1494 O O . GLU A 1 201 ? -10.919 10.970 20.255 1.00 94.25 201 GLU A O 1
ATOM 1499 N N . ALA A 1 202 ? -12.242 10.557 22.016 1.00 94.44 202 ALA A N 1
ATOM 1500 C CA . ALA A 1 202 ? -11.132 10.264 22.923 1.00 94.44 202 ALA A CA 1
ATOM 1501 C C . ALA A 1 202 ? -10.466 8.910 22.624 1.00 94.44 202 ALA A C 1
ATOM 1503 O O . ALA A 1 202 ? -9.249 8.783 22.752 1.00 94.44 202 ALA A O 1
ATOM 1504 N N . ASP A 1 203 ? -11.252 7.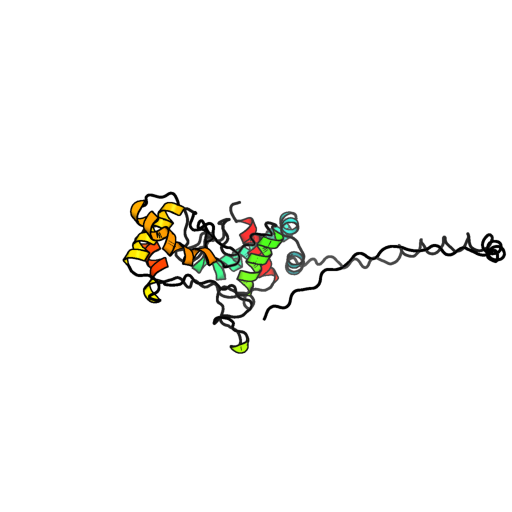915 22.209 1.00 95.50 203 ASP A N 1
ATOM 1505 C CA . ASP A 1 203 ? -10.752 6.578 21.886 1.00 95.50 203 ASP A CA 1
ATOM 1506 C C . ASP A 1 203 ? -9.961 6.578 20.567 1.00 95.50 203 ASP A C 1
ATOM 1508 O O . ASP A 1 203 ? -9.008 5.814 20.433 1.00 95.50 203 ASP A O 1
ATOM 1512 N N . PHE A 1 204 ? -10.269 7.479 19.625 1.00 96.38 204 PHE A N 1
ATOM 1513 C CA . PHE A 1 204 ? -9.539 7.607 18.358 1.00 96.38 204 PHE A CA 1
ATOM 1514 C C . PHE A 1 204 ? -8.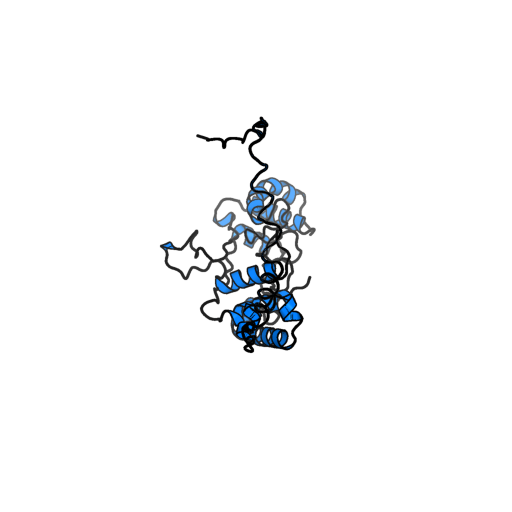081 8.059 18.540 1.00 96.38 204 PHE A C 1
ATOM 1516 O O . PHE A 1 204 ? -7.259 7.864 17.649 1.00 96.38 204 PHE A O 1
ATOM 1523 N N . ALA A 1 205 ? -7.706 8.587 19.711 1.00 94.31 205 ALA A N 1
ATOM 1524 C CA . ALA A 1 205 ? -6.332 8.999 20.001 1.00 94.31 205 ALA A CA 1
ATOM 1525 C C . ALA A 1 205 ? -5.295 7.870 19.829 1.00 94.31 205 ALA A C 1
ATOM 1527 O O . ALA A 1 205 ? -4.134 8.152 19.553 1.00 94.31 205 ALA A O 1
ATOM 1528 N N . VAL A 1 206 ? -5.691 6.597 19.965 1.00 93.12 206 VAL A N 1
ATOM 1529 C CA . VAL A 1 206 ? -4.789 5.450 19.724 1.00 93.12 206 VAL A CA 1
ATOM 1530 C C . VAL A 1 206 ? -4.604 5.127 18.239 1.00 93.12 206 VAL A C 1
ATOM 1532 O O . VAL A 1 206 ? -3.740 4.325 17.894 1.00 93.12 206 VAL A O 1
ATOM 1535 N N . CYS A 1 207 ? -5.435 5.705 17.370 1.00 94.75 207 CYS A N 1
ATOM 1536 C CA . CYS A 1 207 ? -5.420 5.496 15.926 1.00 94.75 207 CYS A CA 1
ATOM 1537 C C . CYS A 1 207 ? -4.549 6.536 15.209 1.00 94.75 207 CYS A C 1
ATOM 1539 O O . CYS A 1 207 ? -4.048 6.258 14.120 1.00 94.75 207 CYS A O 1
ATOM 1541 N N . THR A 1 208 ? -4.340 7.709 15.815 1.00 93.69 208 THR A N 1
ATOM 1542 C CA . THR A 1 208 ? -3.713 8.865 15.155 1.00 93.69 208 THR A CA 1
ATOM 1543 C C . THR A 1 208 ? -2.235 8.678 14.830 1.00 93.69 208 THR A C 1
ATOM 1545 O O . THR A 1 208 ? -1.753 9.274 13.874 1.00 93.69 208 THR A O 1
ATOM 1548 N N . GLU A 1 209 ? -1.516 7.822 15.565 1.00 88.88 209 GLU A N 1
ATOM 1549 C CA . GLU A 1 209 ? -0.100 7.525 15.290 1.00 88.88 209 GLU A CA 1
ATOM 1550 C C . GLU A 1 209 ? 0.103 6.905 13.902 1.00 88.88 209 GLU A C 1
ATOM 1552 O O . GLU A 1 209 ? 1.112 7.162 13.255 1.00 88.88 209 GLU A O 1
ATOM 1557 N N . CYS A 1 210 ? -0.867 6.115 13.435 1.00 91.88 210 CYS A N 1
ATOM 1558 C CA . CYS A 1 210 ? -0.805 5.470 12.126 1.00 91.88 210 CYS A CA 1
ATOM 1559 C C . CYS A 1 210 ? -1.713 6.148 11.097 1.00 91.88 210 CYS A C 1
ATOM 1561 O O . CYS A 1 210 ? -1.389 6.153 9.916 1.00 91.88 210 CYS A O 1
ATOM 1563 N N . HIS A 1 211 ? -2.863 6.675 11.518 1.00 93.06 211 HIS A N 1
ATOM 1564 C CA . HIS A 1 211 ? -3.886 7.200 10.612 1.00 93.06 211 HIS A CA 1
ATOM 1565 C C . HIS A 1 211 ? -3.943 8.730 10.557 1.00 93.06 211 HIS A C 1
ATOM 1567 O O . HIS A 1 211 ? -4.797 9.258 9.858 1.00 93.06 211 HIS A O 1
ATOM 1573 N N . GLY A 1 212 ? -3.072 9.454 11.260 1.00 91.69 212 GLY A N 1
ATOM 1574 C CA . GLY A 1 212 ? -3.127 10.916 11.325 1.00 91.69 212 GLY A CA 1
ATOM 1575 C C . GLY A 1 212 ? -4.202 11.438 12.283 1.00 91.69 212 GLY A C 1
ATOM 1576 O O . GLY A 1 212 ? -5.064 10.697 12.763 1.00 91.69 212 GLY A O 1
ATOM 1577 N N . GLU A 1 213 ? -4.139 12.730 12.603 1.00 91.38 213 GLU A N 1
ATOM 1578 C CA . GLU A 1 213 ? -5.035 13.357 13.589 1.00 91.38 213 GLU A CA 1
ATOM 1579 C C . GLU A 1 213 ? -6.494 13.363 13.116 1.00 91.38 213 GLU A C 1
ATOM 1581 O O . GLU A 1 213 ? -7.412 13.218 13.923 1.00 91.38 213 GLU A O 1
ATOM 1586 N N . PHE A 1 214 ? -6.701 13.469 11.805 1.00 90.50 214 PHE A N 1
ATOM 1587 C CA . PHE A 1 214 ? -8.008 13.542 11.162 1.00 90.50 214 PHE A CA 1
ATOM 1588 C C . PHE A 1 214 ? -8.301 12.318 10.288 1.00 90.50 214 PHE A C 1
ATOM 1590 O O . PHE A 1 214 ? -9.247 12.339 9.502 1.00 90.50 214 PHE A O 1
ATOM 1597 N N . GLY A 1 215 ? -7.531 11.236 10.440 1.00 92.06 215 GLY A N 1
ATOM 1598 C CA . GLY A 1 215 ? -7.704 10.022 9.649 1.00 92.06 215 GLY A CA 1
ATOM 1599 C C . GLY A 1 215 ? -7.133 10.112 8.234 1.00 92.06 215 GLY A C 1
ATOM 1600 O O . GLY A 1 215 ? -7.457 9.263 7.420 1.00 92.06 215 GLY A O 1
ATOM 1601 N N . GLU A 1 216 ? -6.311 11.107 7.914 1.00 90.38 216 GLU A N 1
ATOM 1602 C CA . GLU A 1 216 ? -5.723 11.320 6.586 1.00 90.38 216 GLU A CA 1
ATOM 1603 C C . GLU A 1 216 ? -4.663 10.280 6.172 1.00 90.38 216 GLU A C 1
ATOM 1605 O O . GLU A 1 216 ? -4.230 10.268 5.023 1.00 90.38 216 GLU A O 1
ATOM 1610 N N . GLY A 1 217 ? -4.266 9.391 7.086 1.00 89.88 217 GLY A N 1
ATOM 1611 C CA . GLY A 1 217 ? -3.227 8.385 6.877 1.00 89.88 217 GLY A CA 1
ATOM 1612 C C . GLY A 1 217 ? -1.817 8.889 7.198 1.00 89.88 217 GLY A C 1
ATOM 1613 O O . GLY A 1 217 ? -1.546 10.088 7.246 1.00 89.88 217 GLY A O 1
ATOM 1614 N N . ASP A 1 218 ? -0.896 7.950 7.411 1.00 87.38 218 ASP A N 1
ATOM 1615 C CA . ASP A 1 218 ? 0.534 8.242 7.534 1.00 87.38 218 ASP A CA 1
ATOM 1616 C C . ASP A 1 218 ? 1.353 7.274 6.659 1.00 87.38 218 ASP A C 1
ATOM 1618 O O . ASP A 1 218 ? 1.596 6.118 7.043 1.00 87.38 218 ASP A O 1
ATOM 1622 N N . PRO A 1 219 ? 1.841 7.738 5.491 1.00 84.38 219 PRO A N 1
ATOM 1623 C CA . PRO A 1 219 ? 2.671 6.930 4.603 1.00 84.38 219 PRO A CA 1
ATOM 1624 C C . PRO A 1 219 ? 3.995 6.459 5.223 1.00 84.38 219 PRO A C 1
ATOM 1626 O O . PRO A 1 219 ? 4.592 5.486 4.751 1.00 84.38 219 PRO A O 1
ATOM 1629 N N . ALA A 1 220 ? 4.481 7.121 6.281 1.00 81.94 220 ALA A N 1
ATOM 1630 C CA . ALA A 1 220 ? 5.668 6.683 7.012 1.00 81.94 220 ALA A CA 1
ATOM 1631 C C . ALA A 1 220 ? 5.415 5.391 7.802 1.00 81.94 220 ALA A C 1
ATOM 1633 O O . ALA A 1 220 ? 6.350 4.609 7.998 1.00 81.94 220 ALA A O 1
ATOM 1634 N N . PHE A 1 221 ? 4.163 5.149 8.200 1.00 83.19 221 PHE A N 1
ATOM 1635 C CA . PHE A 1 221 ? 3.722 3.959 8.927 1.00 83.19 221 PHE A CA 1
ATOM 1636 C C . PHE A 1 221 ? 2.849 3.020 8.096 1.00 83.19 221 PHE A C 1
ATOM 1638 O O . PHE A 1 221 ? 2.434 1.978 8.605 1.00 83.19 221 PHE A O 1
ATOM 1645 N N . GLY A 1 222 ? 2.568 3.332 6.831 1.00 86.12 222 GLY A N 1
ATOM 1646 C CA . GLY A 1 222 ? 1.715 2.477 6.009 1.00 86.12 222 GLY A CA 1
ATOM 1647 C C . GLY A 1 222 ? 0.243 2.535 6.393 1.00 86.12 222 GLY A C 1
ATOM 1648 O O . GLY A 1 222 ? -0.491 1.597 6.075 1.00 86.12 222 GLY A O 1
ATOM 1649 N N . GLY A 1 223 ? -0.153 3.549 7.164 1.00 88.50 223 GLY A N 1
ATOM 1650 C CA . GLY A 1 223 ? -1.506 3.675 7.674 1.00 88.50 223 GLY A CA 1
ATOM 1651 C C . GLY A 1 223 ? -2.417 4.269 6.604 1.00 88.50 223 GLY A C 1
ATOM 1652 O O . GLY A 1 223 ? -2.136 5.374 6.142 1.00 88.50 223 GLY A O 1
ATOM 1653 N N . PRO A 1 224 ? -3.481 3.558 6.189 1.00 89.00 224 PRO A N 1
ATOM 1654 C CA . PRO A 1 224 ? -4.384 4.043 5.155 1.00 89.00 224 PRO A CA 1
ATOM 1655 C C . PRO A 1 224 ? -5.129 5.295 5.606 1.00 89.00 224 PRO A C 1
ATOM 1657 O O . PRO A 1 224 ? -5.454 5.450 6.789 1.00 89.00 224 PRO A O 1
ATOM 1660 N N . ASN A 1 225 ? -5.468 6.120 4.625 1.00 89.44 225 ASN A N 1
ATOM 1661 C CA . ASN A 1 225 ? -6.392 7.224 4.768 1.00 89.44 225 ASN A CA 1
ATOM 1662 C C . ASN A 1 225 ? -7.810 6.698 5.049 1.00 89.44 225 ASN A C 1
ATOM 1664 O O . ASN A 1 225 ? -8.426 6.008 4.240 1.00 89.44 225 ASN A O 1
ATOM 1668 N N . LEU A 1 226 ? -8.322 7.005 6.234 1.00 91.81 226 LEU A N 1
ATOM 1669 C CA . LEU A 1 226 ? -9.662 6.660 6.696 1.00 91.81 226 LEU A CA 1
ATOM 1670 C C . LEU A 1 226 ? -10.725 7.658 6.230 1.00 91.81 226 LEU A C 1
ATOM 1672 O O . LEU A 1 226 ? -11.904 7.407 6.453 1.00 91.81 226 LEU A O 1
ATOM 1676 N N . THR A 1 227 ? -10.337 8.781 5.621 1.00 90.62 227 THR A N 1
ATOM 1677 C CA . THR A 1 227 ? -11.283 9.747 5.034 1.00 90.62 227 THR A CA 1
ATOM 1678 C C . THR A 1 227 ? -11.711 9.365 3.617 1.00 90.62 227 THR A C 1
ATOM 1680 O O . THR A 1 227 ? -12.687 9.918 3.110 1.00 90.62 227 THR A O 1
ATOM 1683 N N . ASP A 1 228 ? -11.022 8.408 2.984 1.00 82.69 228 ASP A N 1
ATOM 1684 C CA . ASP A 1 228 ? -11.350 7.959 1.634 1.00 82.69 228 ASP A CA 1
ATOM 1685 C C . ASP A 1 228 ? -12.587 7.038 1.604 1.00 82.69 228 ASP A C 1
ATOM 1687 O O . ASP A 1 228 ? -12.879 6.269 2.528 1.00 82.69 228 ASP A O 1
ATOM 1691 N N . ALA A 1 229 ? -13.323 7.115 0.495 1.00 67.12 229 ALA A N 1
ATOM 1692 C CA . ALA A 1 229 ? -14.503 6.320 0.195 1.00 67.12 229 ALA A CA 1
ATOM 1693 C C . ALA A 1 229 ? -14.165 4.887 -0.244 1.00 67.12 229 ALA A C 1
ATOM 1695 O O . ALA A 1 229 ? -15.071 4.054 -0.331 1.00 67.12 229 ALA A O 1
ATOM 1696 N N . ILE A 1 230 ? -12.896 4.580 -0.524 1.00 62.94 230 ILE A N 1
ATOM 1697 C CA . ILE A 1 230 ? -12.417 3.245 -0.882 1.00 62.94 230 ILE A CA 1
ATOM 1698 C C . ILE A 1 230 ? -11.492 2.763 0.230 1.00 62.94 230 ILE A C 1
ATOM 1700 O O . ILE A 1 230 ? -10.441 3.333 0.481 1.00 62.94 230 ILE A O 1
ATOM 1704 N N . THR A 1 231 ? -11.875 1.684 0.910 1.00 73.50 231 THR A N 1
ATOM 1705 C CA . THR A 1 231 ? -10.987 1.030 1.874 1.00 73.50 231 THR A CA 1
ATOM 1706 C C . THR A 1 231 ? -10.639 -0.369 1.408 1.00 73.50 231 THR A C 1
ATOM 1708 O O . THR A 1 231 ? -11.428 -1.061 0.766 1.00 73.50 231 THR A O 1
ATOM 1711 N N . LEU A 1 232 ? -9.449 -0.814 1.806 1.00 78.81 232 LEU A N 1
ATOM 1712 C CA . LEU A 1 232 ? -8.876 -2.117 1.472 1.00 78.81 232 LEU A CA 1
ATOM 1713 C C . LEU A 1 232 ? -9.780 -3.320 1.810 1.00 78.81 232 LEU A C 1
ATOM 1715 O O . LEU A 1 232 ? -9.635 -4.398 1.229 1.00 78.81 232 LEU A O 1
ATOM 1719 N N . PHE A 1 233 ? -10.673 -3.165 2.788 1.00 84.00 233 PHE A N 1
ATOM 1720 C CA . PHE A 1 233 ? -11.491 -4.256 3.319 1.00 84.00 233 PHE A CA 1
ATOM 1721 C C . PHE A 1 233 ? -12.993 -4.062 3.104 1.00 84.00 233 PHE A C 1
ATOM 1723 O O . PHE A 1 233 ? -13.709 -5.060 3.130 1.00 84.00 233 PHE A O 1
ATOM 1730 N N . GLY A 1 234 ? -13.458 -2.831 2.866 1.00 84.38 234 GLY A N 1
ATOM 1731 C CA . GLY A 1 234 ? -14.874 -2.476 2.774 1.00 84.38 234 GLY A CA 1
ATOM 1732 C C . GLY A 1 234 ? -15.309 -1.479 3.854 1.00 84.38 234 GLY A C 1
ATOM 1733 O O . GLY A 1 234 ? -14.678 -1.356 4.903 1.00 84.38 234 GLY A O 1
ATOM 1734 N N . ASN A 1 235 ? -16.404 -0.765 3.580 1.00 85.88 235 ASN A N 1
ATOM 1735 C CA . ASN A 1 235 ? -16.877 0.379 4.378 1.00 85.88 235 ASN A CA 1
ATOM 1736 C C . ASN A 1 235 ? -18.191 0.134 5.120 1.00 85.88 235 ASN A C 1
ATOM 1738 O O . ASN A 1 235 ? -18.783 1.059 5.670 1.00 85.88 235 ASN A O 1
ATOM 1742 N N . ASP A 1 236 ? -18.694 -1.096 5.127 1.00 91.56 236 ASP A N 1
ATOM 1743 C CA . ASP A 1 236 ? -19.841 -1.411 5.963 1.00 91.56 236 ASP A CA 1
ATOM 1744 C C . ASP A 1 236 ? -19.425 -1.519 7.442 1.00 91.56 236 ASP A C 1
ATOM 1746 O O . ASP A 1 236 ? -18.283 -1.835 7.788 1.00 91.56 236 ASP A O 1
ATOM 1750 N N . ARG A 1 237 ? -20.384 -1.250 8.332 1.00 94.75 237 ARG A N 1
ATOM 1751 C CA . ARG A 1 237 ? -20.176 -1.236 9.787 1.00 94.75 237 ARG A CA 1
ATOM 1752 C C . ARG A 1 237 ? -19.583 -2.538 10.318 1.00 94.75 237 ARG A C 1
ATOM 1754 O O . ARG A 1 237 ? -18.770 -2.499 11.238 1.00 94.75 237 ARG A O 1
ATOM 1761 N N . GLU A 1 238 ? -20.002 -3.678 9.773 1.00 95.75 238 GLU A N 1
ATOM 1762 C CA . GLU A 1 238 ? -19.540 -4.990 10.225 1.00 95.75 238 GLU A CA 1
ATOM 1763 C C . GLU A 1 238 ? -18.067 -5.191 9.868 1.00 95.75 238 GLU A C 1
ATOM 1765 O O . GLU A 1 238 ? -17.270 -5.562 10.733 1.00 95.75 238 GLU A O 1
ATOM 1770 N N . THR A 1 239 ? -17.686 -4.849 8.639 1.00 93.88 239 THR A N 1
ATOM 1771 C CA . THR A 1 239 ? -16.300 -4.889 8.175 1.00 93.88 239 THR A CA 1
ATOM 1772 C C . THR A 1 239 ? -15.400 -3.955 8.979 1.00 93.88 239 THR A C 1
ATOM 1774 O O . THR A 1 239 ? -14.353 -4.394 9.461 1.00 93.88 239 THR A O 1
ATOM 1777 N N . ILE A 1 240 ? -15.799 -2.694 9.185 1.00 94.44 240 ILE A N 1
ATOM 1778 C CA . ILE A 1 240 ? -15.004 -1.729 9.967 1.00 94.44 240 ILE A CA 1
ATOM 1779 C C . ILE A 1 240 ? -14.840 -2.231 11.407 1.00 94.44 240 ILE A C 1
ATOM 1781 O O . ILE A 1 240 ? -13.725 -2.251 11.937 1.00 94.44 240 ILE A O 1
ATOM 1785 N N . ARG A 1 241 ? -15.927 -2.715 12.027 1.00 96.75 241 ARG A N 1
ATOM 1786 C CA . ARG A 1 241 ? -15.879 -3.314 13.366 1.00 96.75 241 ARG A CA 1
ATOM 1787 C C . ARG A 1 241 ? -14.887 -4.468 13.403 1.00 96.75 241 ARG A C 1
ATOM 1789 O O . ARG A 1 241 ? -14.089 -4.550 14.331 1.00 96.75 241 ARG A O 1
ATOM 1796 N N . ASP A 1 242 ? -14.944 -5.372 12.430 1.00 96.00 242 ASP A N 1
ATOM 1797 C CA . ASP A 1 242 ? -14.058 -6.531 12.377 1.00 96.00 242 ASP A CA 1
ATOM 1798 C C . ASP A 1 242 ? -12.586 -6.123 12.232 1.00 96.00 242 ASP A C 1
ATOM 1800 O O . ASP A 1 242 ? -11.736 -6.669 12.936 1.00 96.00 242 ASP A O 1
ATOM 1804 N N . VAL A 1 243 ? -12.274 -5.127 11.395 1.00 94.94 243 VAL A N 1
ATOM 1805 C CA . VAL A 1 243 ? -10.913 -4.577 11.267 1.00 94.94 243 VAL A CA 1
ATOM 1806 C C . VAL A 1 243 ? -10.407 -4.057 12.613 1.00 94.94 243 VAL A C 1
ATOM 1808 O O . VAL A 1 243 ? -9.327 -4.458 13.046 1.00 94.94 243 VAL A O 1
ATOM 1811 N N . ILE A 1 244 ? -11.188 -3.219 13.302 1.00 96.38 244 ILE A N 1
ATOM 1812 C CA . ILE A 1 244 ? -10.789 -2.613 14.584 1.00 96.38 244 ILE A CA 1
ATOM 1813 C C . ILE A 1 244 ? -10.694 -3.675 15.690 1.00 96.38 244 ILE A C 1
ATOM 1815 O O . ILE A 1 244 ? -9.760 -3.677 16.493 1.00 96.38 244 ILE A O 1
ATOM 1819 N N . ALA A 1 245 ? -11.645 -4.606 15.740 1.00 97.62 245 ALA A N 1
ATOM 1820 C CA . ALA A 1 245 ? -11.707 -5.624 16.781 1.00 97.62 245 ALA A CA 1
ATOM 1821 C C . ALA A 1 245 ? -10.608 -6.680 16.630 1.00 97.62 245 ALA A C 1
ATOM 1823 O O . ALA A 1 245 ? -9.968 -7.065 17.615 1.00 97.62 245 ALA A O 1
ATOM 1824 N N . ASN A 1 246 ? -10.396 -7.158 15.402 1.00 96.12 246 ASN A N 1
ATOM 1825 C CA . ASN A 1 246 ? -9.608 -8.354 15.127 1.00 96.12 246 ASN A CA 1
ATOM 1826 C C . ASN A 1 246 ? -8.258 -8.082 14.468 1.00 96.12 246 ASN A C 1
ATOM 1828 O O . ASN A 1 246 ? -7.441 -9.011 14.434 1.00 96.12 246 ASN A O 1
ATOM 1832 N N . GLY A 1 247 ? -8.019 -6.851 14.018 1.00 94.25 247 GLY A N 1
ATOM 1833 C CA . GLY A 1 247 ? -6.779 -6.415 13.396 1.00 94.25 247 GLY A CA 1
ATOM 1834 C C . GLY A 1 247 ? -6.619 -6.913 11.962 1.00 94.25 247 GLY A C 1
ATOM 1835 O O . GLY A 1 247 ? -7.428 -7.696 11.449 1.00 94.25 247 GLY A O 1
ATOM 1836 N N . ARG A 1 248 ? -5.551 -6.456 11.302 1.00 91.81 248 ARG A N 1
ATOM 1837 C CA . ARG A 1 248 ? -5.167 -6.864 9.945 1.00 91.81 248 ARG A CA 1
ATOM 1838 C C . ARG A 1 248 ? -3.658 -6.979 9.815 1.00 91.81 248 ARG A C 1
ATOM 1840 O O . ARG A 1 248 ? -2.909 -6.056 10.125 1.00 91.81 248 ARG A O 1
ATOM 1847 N N . GLU A 1 249 ? -3.247 -8.111 9.260 1.00 89.75 249 GLU A N 1
ATOM 1848 C CA . GLU A 1 249 ? -1.857 -8.455 8.987 1.00 89.75 249 GLU A CA 1
ATOM 1849 C C . GLU A 1 249 ? -1.731 -8.928 7.525 1.00 89.75 249 GLU A C 1
ATOM 1851 O O . GLU A 1 249 ? -1.280 -10.037 7.244 1.00 89.75 249 GLU A O 1
ATOM 1856 N N . GLY A 1 250 ? -2.095 -8.076 6.556 1.00 88.69 250 GLY A N 1
ATOM 1857 C CA . GLY A 1 250 ? -1.877 -8.341 5.120 1.00 88.69 250 GLY A CA 1
ATOM 1858 C C . GLY A 1 250 ? -0.396 -8.235 4.740 1.00 88.69 250 GLY A C 1
ATOM 1859 O O . GLY A 1 250 ? 0.278 -7.322 5.218 1.00 88.69 250 GLY A O 1
ATOM 1860 N N . ALA A 1 251 ? 0.148 -9.195 3.988 1.00 91.62 251 ALA A N 1
ATOM 1861 C CA . ALA A 1 251 ? 1.575 -9.284 3.654 1.00 91.62 251 ALA A CA 1
ATOM 1862 C C . ALA A 1 251 ? 1.793 -9.281 2.135 1.00 91.62 251 ALA A C 1
ATOM 1864 O O . ALA A 1 251 ? 0.956 -9.778 1.384 1.00 91.62 251 ALA A O 1
ATOM 1865 N N . CYS A 1 252 ? 2.943 -8.766 1.701 1.00 93.62 252 CYS A N 1
ATOM 1866 C CA . CYS A 1 252 ? 3.408 -8.839 0.317 1.00 93.62 252 CYS A CA 1
ATOM 1867 C C . CYS A 1 252 ? 4.785 -9.517 0.319 1.00 93.62 252 CYS A C 1
ATOM 1869 O O . CYS A 1 252 ? 5.662 -9.058 1.057 1.00 93.62 252 CYS A O 1
ATOM 1871 N N . PRO A 1 253 ? 4.988 -10.619 -0.422 1.00 94.31 253 PRO A N 1
ATOM 1872 C CA . PRO A 1 253 ? 6.265 -11.324 -0.414 1.00 94.31 253 PRO A CA 1
ATOM 1873 C C . PRO A 1 253 ? 7.384 -10.473 -1.042 1.00 94.31 253 PRO A C 1
ATOM 1875 O O . PRO A 1 253 ? 7.106 -9.609 -1.878 1.00 94.31 253 PRO A O 1
ATOM 1878 N N . PRO A 1 254 ? 8.650 -10.698 -0.652 1.00 95.75 254 PRO A N 1
ATOM 1879 C CA . PRO A 1 254 ? 9.791 -10.120 -1.350 1.00 95.75 254 PRO A CA 1
ATOM 1880 C C . PRO A 1 254 ? 9.964 -10.787 -2.722 1.00 95.75 254 PRO A C 1
ATOM 1882 O O . PRO A 1 254 ? 9.841 -12.003 -2.856 1.00 95.75 254 PRO A O 1
ATOM 1885 N N . TRP A 1 255 ? 10.308 -10.002 -3.738 1.00 96.50 255 TRP A N 1
ATOM 1886 C CA . TRP A 1 255 ? 10.534 -10.492 -5.101 1.00 96.50 255 TRP A CA 1
ATOM 1887 C C . TRP A 1 255 ? 11.992 -10.390 -5.548 1.00 96.50 255 TRP A C 1
ATOM 1889 O O . TRP A 1 255 ? 12.304 -10.833 -6.648 1.00 96.50 255 TRP A O 1
ATOM 1899 N N . GLY A 1 256 ? 12.896 -9.857 -4.717 1.00 93.62 256 GLY A N 1
ATOM 1900 C CA . GLY A 1 256 ? 14.305 -9.644 -5.082 1.00 93.62 256 GLY A CA 1
ATOM 1901 C C . GLY A 1 256 ? 15.095 -10.915 -5.430 1.00 93.62 256 GLY A C 1
ATOM 1902 O O . GLY A 1 256 ? 16.061 -10.830 -6.180 1.00 93.62 256 GLY A O 1
ATOM 1903 N N . ASP A 1 257 ? 14.663 -12.081 -4.943 1.00 92.69 257 ASP A N 1
ATOM 1904 C CA . ASP A 1 257 ? 15.274 -13.380 -5.274 1.00 92.69 257 ASP A CA 1
ATOM 1905 C C . ASP A 1 257 ? 14.602 -14.074 -6.474 1.00 92.69 257 ASP A C 1
ATOM 1907 O O . ASP A 1 257 ? 15.093 -15.086 -6.970 1.00 92.69 257 ASP A O 1
ATOM 1911 N N . THR A 1 258 ? 13.456 -13.555 -6.931 1.00 95.75 258 THR A N 1
ATOM 1912 C CA . THR A 1 258 ? 12.660 -14.123 -8.038 1.00 95.75 258 THR A CA 1
ATOM 1913 C C . THR A 1 258 ? 12.789 -13.299 -9.316 1.00 95.75 258 THR A C 1
ATOM 1915 O O . THR A 1 258 ? 12.863 -13.857 -10.407 1.00 95.75 258 THR A O 1
ATOM 1918 N N . LEU A 1 259 ? 12.811 -11.975 -9.183 1.00 97.19 259 LEU A N 1
ATOM 1919 C CA . LEU A 1 259 ? 12.865 -11.018 -10.279 1.00 97.19 259 LEU A CA 1
ATOM 1920 C C . LEU A 1 259 ? 14.208 -10.298 -10.259 1.00 97.19 259 LEU A C 1
ATOM 1922 O O . LEU A 1 259 ? 14.659 -9.834 -9.211 1.00 97.19 259 LEU A O 1
ATOM 1926 N N . ASP A 1 260 ? 14.828 -10.161 -11.429 1.00 97.25 260 ASP A N 1
ATOM 1927 C CA . ASP A 1 260 ? 16.052 -9.377 -11.542 1.00 97.25 260 ASP A CA 1
ATOM 1928 C C . ASP A 1 260 ? 15.794 -7.870 -11.343 1.00 97.25 260 ASP A C 1
ATOM 1930 O O . ASP A 1 260 ? 14.660 -7.376 -11.333 1.00 97.25 260 ASP A O 1
ATOM 1934 N N . ALA A 1 261 ? 16.874 -7.106 -11.175 1.00 97.31 261 ALA A N 1
ATOM 1935 C CA . ALA A 1 261 ? 16.781 -5.675 -10.906 1.00 97.31 261 ALA A CA 1
ATOM 1936 C C . ALA A 1 261 ? 16.063 -4.897 -12.026 1.00 97.31 261 ALA A C 1
ATOM 1938 O O . ALA A 1 261 ? 15.388 -3.902 -11.741 1.00 97.31 261 ALA A O 1
ATOM 1939 N N . ALA A 1 262 ? 16.203 -5.326 -13.286 1.00 97.50 262 ALA A N 1
ATOM 1940 C CA . ALA A 1 262 ? 15.576 -4.666 -14.424 1.00 97.50 262 ALA A CA 1
ATOM 1941 C C . ALA A 1 262 ? 14.063 -4.918 -14.428 1.00 97.50 262 ALA A C 1
ATOM 1943 O O . ALA A 1 262 ? 13.298 -3.973 -14.618 1.00 97.50 262 ALA A O 1
ATOM 1944 N N . ALA A 1 263 ? 13.627 -6.142 -14.124 1.00 98.12 263 ALA A N 1
ATOM 1945 C CA . ALA A 1 263 ? 12.225 -6.502 -13.955 1.00 98.12 263 ALA A CA 1
ATOM 1946 C C . ALA A 1 263 ? 11.582 -5.765 -12.773 1.00 98.12 263 ALA A C 1
ATOM 1948 O O . ALA A 1 263 ? 10.498 -5.203 -12.918 1.00 98.12 263 ALA A O 1
ATOM 1949 N N . ILE A 1 264 ? 12.272 -5.670 -11.631 1.00 98.25 264 ILE A N 1
ATOM 1950 C CA . ILE A 1 264 ? 11.814 -4.883 -10.474 1.00 98.25 264 ILE A CA 1
ATOM 1951 C C . ILE A 1 264 ? 11.646 -3.402 -10.842 1.00 98.25 264 ILE A C 1
ATOM 1953 O O . ILE A 1 264 ? 10.637 -2.782 -10.496 1.00 98.25 264 ILE A O 1
ATOM 1957 N N . LYS A 1 265 ? 12.623 -2.813 -11.549 1.00 97.81 265 LYS A N 1
ATOM 1958 C CA . LYS A 1 265 ? 12.542 -1.418 -12.007 1.00 97.81 265 LYS A CA 1
ATOM 1959 C C . LYS A 1 265 ? 11.404 -1.228 -13.010 1.00 97.81 265 LYS A C 1
ATOM 1961 O O . LYS A 1 265 ? 10.659 -0.258 -12.885 1.00 97.81 265 LYS A O 1
ATOM 1966 N N . ALA A 1 266 ? 11.262 -2.141 -13.970 1.00 98.06 266 ALA A N 1
ATOM 1967 C CA . ALA A 1 266 ? 10.207 -2.114 -14.974 1.00 98.06 266 ALA A CA 1
ATOM 1968 C C . ALA A 1 266 ? 8.819 -2.187 -14.331 1.00 98.06 266 ALA A C 1
ATOM 1970 O O . ALA A 1 266 ? 7.987 -1.330 -14.614 1.00 98.06 266 ALA A O 1
ATOM 1971 N N . LEU A 1 267 ? 8.594 -3.127 -13.407 1.00 97.12 267 LEU A N 1
ATOM 1972 C CA . LEU A 1 267 ? 7.356 -3.219 -12.630 1.00 97.12 267 LEU A CA 1
ATOM 1973 C C . LEU A 1 267 ? 7.044 -1.910 -11.911 1.00 97.12 267 LEU A C 1
ATOM 1975 O O . LEU A 1 267 ? 5.957 -1.366 -12.070 1.00 97.12 267 LEU A O 1
ATOM 1979 N N . ALA A 1 268 ? 8.003 -1.372 -11.159 1.00 95.75 268 ALA A N 1
ATOM 1980 C CA . ALA A 1 268 ? 7.781 -0.155 -10.390 1.00 95.75 268 ALA A CA 1
ATOM 1981 C C . ALA A 1 268 ? 7.431 1.055 -11.269 1.00 95.75 268 ALA A C 1
ATOM 1983 O O . ALA A 1 268 ? 6.521 1.813 -10.940 1.00 95.75 268 ALA A O 1
ATOM 1984 N N . VAL A 1 269 ? 8.122 1.224 -12.401 1.00 95.94 269 VAL A N 1
ATOM 1985 C CA . VAL A 1 269 ? 7.816 2.286 -13.374 1.00 95.94 269 VAL A CA 1
ATOM 1986 C C . VAL A 1 269 ? 6.459 2.054 -14.033 1.00 95.94 269 VAL A C 1
ATOM 1988 O O . VAL A 1 269 ? 5.705 3.003 -14.224 1.00 95.94 269 VAL A O 1
ATOM 1991 N N . HIS A 1 270 ? 6.133 0.810 -14.380 1.00 95.50 270 HIS A N 1
ATOM 1992 C CA . HIS A 1 270 ? 4.875 0.476 -15.033 1.00 95.50 270 HIS A CA 1
ATOM 1993 C C . HIS A 1 270 ? 3.674 0.756 -14.127 1.00 95.50 270 HIS A C 1
ATOM 1995 O O . HIS A 1 270 ? 2.763 1.455 -14.556 1.00 95.50 270 HIS A O 1
ATOM 2001 N N . ILE A 1 271 ? 3.707 0.302 -12.870 1.00 93.44 271 ILE A N 1
ATOM 2002 C CA . ILE A 1 271 ? 2.629 0.561 -11.906 1.00 93.44 271 ILE A CA 1
ATOM 2003 C C . ILE A 1 271 ? 2.490 2.073 -11.662 1.00 93.44 271 ILE A C 1
ATOM 2005 O O . ILE A 1 271 ? 1.390 2.606 -11.759 1.00 93.44 271 ILE A O 1
ATOM 2009 N N . TYR A 1 272 ? 3.604 2.793 -11.467 1.00 92.12 272 TYR A N 1
ATOM 2010 C CA . TYR A 1 272 ? 3.582 4.256 -11.332 1.00 92.12 272 TYR A CA 1
ATOM 2011 C C . TYR A 1 272 ? 2.932 4.967 -12.532 1.00 92.12 272 TYR A C 1
ATOM 2013 O O . TYR A 1 272 ? 2.236 5.965 -12.364 1.00 92.12 272 TYR A O 1
ATOM 2021 N N . ASN A 1 273 ? 3.164 4.474 -13.751 1.00 90.00 273 ASN A N 1
ATOM 2022 C CA . ASN A 1 273 ? 2.597 5.062 -14.963 1.00 90.00 273 ASN A CA 1
ATOM 2023 C C . ASN A 1 273 ? 1.107 4.745 -15.154 1.00 90.00 273 ASN A C 1
ATOM 2025 O O . ASN A 1 273 ? 0.439 5.481 -15.878 1.00 90.00 273 ASN A O 1
ATOM 2029 N N . LEU A 1 274 ? 0.613 3.653 -14.566 1.00 89.31 274 LEU A N 1
ATOM 2030 C CA . LEU A 1 274 ? -0.799 3.276 -14.609 1.00 89.31 274 LEU A CA 1
ATOM 2031 C C . LEU A 1 274 ? -1.635 3.967 -13.525 1.00 89.31 274 LEU A C 1
ATOM 2033 O O . LEU A 1 274 ? -2.839 4.099 -13.718 1.00 89.31 274 LEU A O 1
ATOM 2037 N N . ALA A 1 275 ? -1.016 4.391 -12.418 1.00 84.94 275 ALA A N 1
ATOM 2038 C CA . ALA A 1 275 ? -1.720 5.026 -11.310 1.00 84.94 275 ALA A CA 1
ATOM 2039 C C . ALA A 1 275 ? -2.495 6.282 -11.756 1.00 84.94 275 ALA A C 1
ATOM 2041 O O . ALA A 1 275 ? -1.960 7.149 -12.460 1.00 84.94 275 ALA A O 1
ATOM 2042 N N . GLU A 1 276 ? -3.761 6.365 -11.347 1.00 69.00 276 GLU A N 1
ATOM 2043 C CA . GLU A 1 276 ? -4.695 7.434 -11.706 1.00 69.00 276 GLU A CA 1
ATOM 2044 C C . GLU A 1 276 ? -4.362 8.695 -10.891 1.00 69.00 276 GLU A C 1
ATOM 2046 O O . GLU A 1 276 ? -4.642 8.754 -9.702 1.00 69.00 276 GLU A O 1
ATOM 2051 N N . LYS A 1 277 ? -3.707 9.685 -11.512 1.00 61.62 277 LYS A N 1
ATOM 2052 C CA . LYS A 1 277 ? -3.271 10.937 -10.857 1.00 61.62 277 LYS A CA 1
ATOM 2053 C C . LYS A 1 277 ? -4.377 11.976 -10.716 1.00 61.62 277 LYS A C 1
ATOM 2055 O O . LYS A 1 277 ? -5.163 12.128 -11.680 1.00 61.62 277 LYS A O 1
#

pLDDT: mean 81.84, std 20.49, range [30.12, 98.38]

Foldseek 3Di:
DDDDDDDDDDDDDDDDDDDDDPPPPPPPPPPPDDPPPPPPPVVVVVPPPPPPPPPDPDLLVVLLVDALVRCVVDPVNVVVLVVLQLVCCVPPPCVACNSLSCGDQLGHRLQAPQFLAADPVDPDSRRQLVSQLLCQAQKEQDQPDDPVQDDPNGGPSHAYAKFDQCQVVVVDDPLLLLLVLLLLCVLLVHDHDPVSNVVNLVVCVVVCVAQNNSSCGDNVRSRGRSNHPDDSHDSDSVRSSCCRNPMDDRITYHCPVPDPPSSSSSNSSVSSVSHDD

Mean predicted aligned error: 12.4 Å

Radius of gyration: 30.16 Å; Cα contacts (8 Å, |Δi|>4): 372; chains: 1; bounding box: 87×64×62 Å

Solvent-accessible surface area (backbone atoms only — not comparable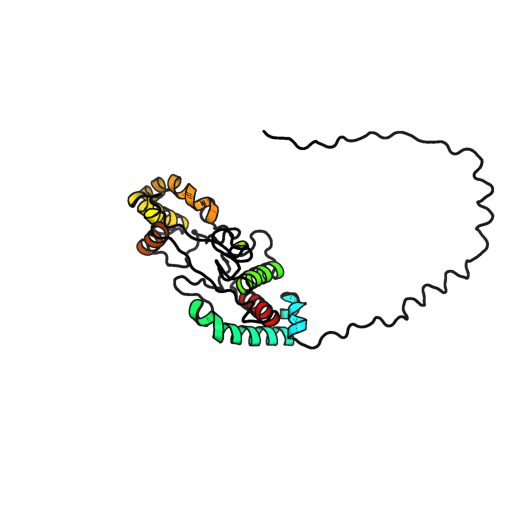 to full-atom values): 16141 Å² total; per-residue (Å²): 142,83,84,82,84,86,84,86,83,86,84,82,91,84,80,91,80,86,86,71,96,78,83,77,79,79,78,80,80,78,81,84,81,62,95,79,65,71,75,70,65,76,68,57,73,77,67,57,75,74,78,68,70,73,76,73,82,51,60,58,64,43,57,70,75,45,51,63,66,57,30,69,74,31,69,69,47,38,48,52,25,48,57,48,20,52,53,48,36,67,78,69,43,21,89,53,19,32,88,82,31,66,21,41,84,64,27,59,47,58,35,54,70,79,50,37,60,41,56,96,86,42,88,45,66,62,48,46,29,50,40,44,32,48,41,44,4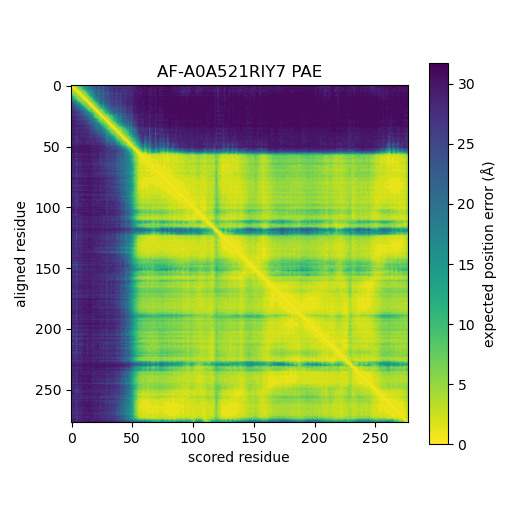2,34,5,28,57,25,56,94,53,62,76,91,52,42,52,99,81,14,28,70,80,24,44,71,64,67,49,67,22,34,44,76,68,66,76,42,53,74,68,56,44,55,15,38,35,23,31,45,31,45,51,38,70,50,95,45,54,66,71,39,20,62,64,18,59,74,66,48,63,79,46,26,86,32,18,26,92,75,25,68,26,26,34,93,43,47,21,57,44,48,40,50,89,70,55,57,72,48,85,50,66,68,49,42,35,46,42,48,31,64,24,47,78,70,71,41,74,53,35,55,93,79,42,56,73,39,46,43,50,18,35,20,47,45,42,60,72,62,29,57,126

Sequence (277 aa):
MNSPCPSRERGKGRGGTQFTSEDMTMRRLYTTLNARFLCACLSLACLLPQSAYAADTDPAVRVLNASPEAIAADPALAGFVKQTAESAISEHCSRCHGPELRGAPGAPDLLDYDWLWGSATDSSAVGAVMQIQRTLLYGIRNKDCPPEQQSYGACAATRFSQMPGYLKMQTLNEAQIADLVEYVLKLQGGEADAGAAGRAEADFAVCTECHGEFGEGDPAFGGPNLTDAITLFGNDRETIRDVIANGREGACPPWGDTLDAAAIKALAVHIYNLAEK

Secondary structure (DSSP, 8-state):
--PPPPPPP-PPP----PPPS--SSSSSSSSSS-TTTSSSSSSSTT-S-----PPP--HHHHHHH--HHHHHH-HHHHHHHHHHHHHHIIIIIHHHH-TTS--BTTB--SSSS--TT--SS--SHHHHHHHHHHHHHH-BS---S-GGGEETTEETTSB---B--TTTTTSS-HHHHHHHHHHHHHHTTSS--HHHHHHHTTGGGGTHHHH-TTS--BTTTTB--SSSS--SS-SSHHHHHHHHHH-B---B---TTTS-HHHHHHHHHHHHHHS--